Protein 3JRV (pdb70)

Structure (mmCIF, N/CA/C/O backbone):
data_3JRV
#
_entry.id   3JRV
#
_cell.length_a   90.889
_cell.length_b   69.529
_cell.length_c   65.626
_cell.angle_alpha   90.000
_cell.angle_beta   122.170
_cell.angle_gamma   90.000
#
_symmetry.space_group_name_H-M   'C 1 2 1'
#
loop_
_entity.id
_entity.type
_entity.pdbx_description
1 polymer 'Protein K7'
2 polymer 'ATP-dependent RNA helicase DDX3X'
3 water water
#
loop_
_atom_site.group_PDB
_atom_site.id
_atom_site.type_symbol
_atom_site.label_atom_id
_atom_site.label_alt_id
_atom_site.label_comp_id
_atom_site.label_asym_id
_atom_site.label_entity_id
_atom_site.label_seq_id
_atom_site.pdbx_PDB_ins_code
_atom_site.Cartn_x
_atom_site.Cartn_y
_atom_site.Cartn_z
_atom_site.occupancy
_atom_site.B_iso_or_equiv
_atom_site.auth_seq_id
_atom_site.auth_comp_id
_atom_site.auth_asym_id
_atom_site.auth_atom_id
_atom_site.pdbx_PDB_model_num
ATOM 1 N N . ASP A 1 6 ? -6.970 4.581 25.422 1.00 25.60 6 ASP A N 1
ATOM 2 C CA . ASP A 1 6 ? -5.911 3.992 24.563 1.00 22.78 6 ASP A CA 1
ATOM 3 C C . ASP A 1 6 ? -5.210 5.077 23.762 1.00 21.48 6 ASP A C 1
ATOM 4 O O . ASP A 1 6 ? -5.803 5.715 22.892 1.00 21.35 6 ASP A O 1
ATOM 9 N N . TYR A 1 7 ? -3.915 5.216 23.982 1.00 16.47 7 TYR A N 1
ATOM 10 C CA . TYR A 1 7 ? -3.191 6.320 23.348 1.00 14.24 7 TYR A CA 1
ATOM 11 C C . TYR A 1 7 ? -3.183 6.158 21.834 1.00 14.34 7 TYR A C 1
ATOM 12 O O . TYR A 1 7 ? -3.205 7.157 21.084 1.00 14.56 7 TYR A O 1
ATOM 21 N N . GLU A 1 8 ? -3.141 4.902 21.361 1.00 15.91 8 GLU A N 1
ATOM 22 C CA . GLU A 1 8 ? -3.114 4.678 19.912 1.00 17.75 8 GLU A CA 1
ATOM 23 C C . GLU A 1 8 ? -4.330 5.335 19.247 1.00 17.96 8 GLU A C 1
ATOM 24 O O . GLU A 1 8 ? -4.240 5.837 18.103 1.00 18.97 8 GLU A O 1
ATOM 30 N N . ASP A 1 9 ? -5.423 5.438 19.998 1.00 17.98 9 ASP A N 1
ATOM 31 C CA . ASP A 1 9 ? -6.685 5.898 19.400 1.00 20.09 9 ASP A CA 1
ATOM 32 C C . ASP A 1 9 ? -7.005 7.365 19.749 1.00 19.97 9 ASP A C 1
ATOM 33 O O . ASP A 1 9 ? -8.147 7.835 19.558 1.00 21.45 9 ASP A O 1
ATOM 38 N N . ALA A 1 10 ? -6.000 8.095 20.223 1.00 17.61 10 ALA A N 1
ATOM 39 C CA . ALA A 1 10 ? -6.147 9.506 20.566 1.00 17.50 10 ALA A CA 1
ATOM 40 C C . ALA A 1 10 ? -6.705 10.260 19.350 1.00 17.66 10 ALA A C 1
ATOM 41 O O . ALA A 1 10 ? -6.361 9.964 18.216 1.00 16.35 10 ALA A O 1
ATOM 43 N N . VAL A 1 11 ? -7.594 11.212 19.599 1.00 18.15 11 VAL A N 1
ATOM 44 C CA . VAL A 1 11 ? -8.217 11.969 18.517 1.00 19.29 11 VAL A CA 1
ATOM 45 C C . VAL A 1 11 ? -7.569 13.353 18.428 1.00 17.20 11 VAL A C 1
ATOM 46 O O . VAL A 1 11 ? -7.350 14.027 19.456 1.00 19.16 11 VAL A O 1
ATOM 50 N N . PHE A 1 12 ? -7.232 13.775 17.210 1.00 16.45 12 PHE A N 1
ATOM 51 C CA . PHE A 1 12 ? -6.615 15.073 17.010 1.00 14.25 12 PHE A CA 1
ATOM 52 C C . PHE A 1 12 ? -7.550 15.934 16.184 1.00 14.90 12 PHE A C 1
ATOM 53 O O . PHE A 1 12 ? -7.680 15.724 14.979 1.00 19.13 12 PHE A O 1
ATOM 61 N N . TYR A 1 13 ? -8.271 16.815 16.863 1.00 12.81 13 TYR A N 1
ATOM 62 C CA . TYR A 1 13 ? -9.347 17.572 16.243 1.00 12.68 13 TYR A CA 1
ATOM 63 C C . TYR A 1 13 ? -8.860 18.644 15.285 1.00 11.13 13 TYR A C 1
ATOM 64 O O . TYR A 1 13 ? -9.630 19.059 14.394 1.00 13.95 13 TYR A O 1
ATOM 73 N N . PHE A 1 14 ? -7.607 19.098 15.443 1.00 9.40 14 PHE A N 1
ATOM 74 C CA . PHE A 1 14 ? -7.131 20.187 14.595 1.00 9.90 14 PHE A CA 1
ATOM 75 C C . PHE A 1 14 ? -6.176 19.761 13.490 1.00 7.35 14 PHE A C 1
ATOM 76 O O . PHE A 1 14 ? -5.697 20.612 12.703 1.00 9.23 14 PHE A O 1
ATOM 84 N N . VAL A 1 15 ? -5.863 18.462 13.434 1.00 9.26 15 VAL A N 1
ATOM 85 C CA . VAL A 1 15 ? -4.784 17.957 12.578 1.00 8.58 15 VAL A CA 1
ATOM 86 C C . VAL A 1 15 ? -4.903 18.312 11.101 1.00 7.25 15 VAL A C 1
ATOM 87 O O . VAL A 1 15 ? -3.864 18.537 10.467 1.00 7.94 15 VAL A O 1
ATOM 91 N N . ASP A 1 16 ? -6.137 18.402 10.566 1.00 9.18 16 ASP A N 1
ATOM 92 C CA . ASP A 1 16 ? -6.339 18.737 9.176 1.00 8.15 16 ASP A CA 1
ATOM 93 C C . ASP A 1 16 ? -6.809 20.182 8.914 1.00 8.17 16 ASP A C 1
ATOM 94 O O . ASP A 1 16 ? -7.082 20.555 7.756 1.00 10.46 16 ASP A O 1
ATOM 99 N N . ASP A 1 17 ? -6.828 20.998 9.970 1.00 7.88 17 ASP A N 1
ATOM 100 C CA . ASP A 1 17 ? -7.372 22.374 9.835 1.00 7.96 17 ASP A CA 1
ATOM 101 C C . ASP A 1 17 ? -6.336 23.281 9.142 1.00 8.09 17 ASP A C 1
ATOM 102 O O . ASP A 1 17 ? -5.114 23.132 9.332 1.00 9.75 17 ASP A O 1
ATOM 107 N N . ASP A 1 18 ? -6.824 24.208 8.327 1.00 8.46 18 ASP A N 1
ATOM 108 C CA . ASP A 1 18 ? -6.003 25.205 7.666 1.00 9.54 18 ASP A CA 1
ATOM 109 C C . ASP A 1 18 ? -6.172 26.563 8.313 1.00 11.43 18 ASP A C 1
ATOM 110 O O . ASP A 1 18 ? -5.494 27.488 7.906 1.00 12.25 18 ASP A O 1
ATOM 115 N N . LYS A 1 19 ? -7.045 26.664 9.306 1.00 11.16 19 LYS A N 1
ATOM 116 C CA . LYS A 1 19 ? -7.416 27.968 9.913 1.00 15.28 19 LYS A CA 1
ATOM 117 C C . LYS A 1 19 ? -7.602 27.774 11.404 1.00 12.91 19 LYS A C 1
ATOM 118 O O . LYS A 1 19 ? -8.000 26.687 11.841 1.00 14.02 19 LYS A O 1
ATOM 124 N N . ILE A 1 20 ? -7.450 28.841 12.197 1.00 12.67 20 ILE A N 1
ATOM 125 C CA . ILE A 1 20 ? -8.055 28.898 13.533 1.00 12.23 20 ILE A CA 1
ATOM 126 C C . ILE A 1 20 ? -8.505 30.326 13.785 1.00 14.98 20 ILE A C 1
ATOM 127 O O . ILE A 1 20 ? -7.726 31.276 13.633 1.00 16.65 20 ILE A O 1
ATOM 132 N N . CYS A 1 21 ? -9.736 30.462 14.232 1.00 17.17 21 CYS A N 1
ATOM 133 C CA . CYS A 1 21 ? -10.239 31.816 14.470 1.00 21.70 21 CYS A CA 1
ATOM 134 C C . CYS A 1 21 ? -11.103 31.924 15.708 1.00 19.19 21 CYS A C 1
ATOM 135 O O . CYS A 1 21 ? -12.001 32.788 15.778 1.00 19.59 21 CYS A O 1
ATOM 138 N N . SER A 1 22 ? -10.733 31.158 16.731 1.00 17.51 22 SER A N 1
ATOM 139 C CA . SER A 1 22 ? -11.379 31.232 18.053 1.00 18.01 22 SER A CA 1
ATOM 140 C C . SER A 1 22 ? -10.295 31.212 19.083 1.00 15.45 22 SER A C 1
ATOM 141 O O . SER A 1 22 ? -9.535 30.237 19.163 1.00 15.93 22 SER A O 1
ATOM 144 N N . ARG A 1 23 ? -10.193 32.276 19.875 1.00 13.56 23 ARG A N 1
ATOM 145 C CA . ARG A 1 23 ? -9.149 32.272 20.896 1.00 13.99 23 ARG A CA 1
ATOM 146 C C . ARG A 1 23 ? -9.406 31.221 21.967 1.00 14.66 23 ARG A C 1
ATOM 147 O O . ARG A 1 23 ? -8.448 30.725 22.585 1.00 16.29 23 ARG A O 1
ATOM 155 N N . ASP A 1 24 ? -10.663 30.799 22.129 1.00 15.13 24 ASP A N 1
ATOM 156 C CA . ASP A 1 24 ? -10.981 29.832 23.166 1.00 17.13 24 ASP A CA 1
ATOM 157 C C . ASP A 1 24 ? -10.553 28.418 22.767 1.00 16.68 24 ASP A C 1
ATOM 158 O O . ASP A 1 24 ? -10.707 27.485 23.558 1.00 20.42 24 ASP A O 1
ATOM 163 N N . SER A 1 25 ? -10.021 28.268 21.557 1.00 14.62 25 SER A N 1
ATOM 164 C CA . SER A 1 25 ? -9.511 26.973 21.092 1.00 12.74 25 SER A CA 1
ATOM 165 C C . SER A 1 25 ? -7.992 26.872 21.144 1.00 10.94 25 SER A C 1
ATOM 166 O O . SER A 1 25 ? -7.439 25.825 20.862 1.00 11.63 25 SER A O 1
ATOM 169 N N . ILE A 1 26 ? -7.327 27.968 21.500 1.00 10.58 26 ILE A N 1
ATOM 170 C CA . ILE A 1 26 ? -5.883 28.036 21.378 1.00 9.13 26 ILE A CA 1
ATOM 171 C C . ILE A 1 26 ? -5.172 27.074 22.336 1.00 8.83 26 ILE A C 1
ATOM 172 O O . ILE A 1 26 ? -4.242 26.370 21.916 1.00 9.25 26 ILE A O 1
ATOM 177 N N . ILE A 1 27 ? -5.606 27.035 23.588 1.00 9.01 27 ILE A N 1
ATOM 178 C CA . ILE A 1 27 ? -4.992 26.094 24.556 1.00 9.04 27 ILE A CA 1
ATOM 179 C C . ILE A 1 27 ? -5.186 24.645 24.101 1.00 9.41 27 ILE A C 1
ATOM 180 O O . ILE A 1 27 ? -4.242 23.832 24.151 1.00 10.27 27 ILE A O 1
ATOM 185 N N . ASP A 1 28 ? -6.403 24.320 23.671 1.00 9.96 28 ASP A N 1
ATOM 186 C CA . ASP A 1 28 ? -6.669 22.953 23.203 1.00 9.29 28 ASP A CA 1
ATOM 187 C C . ASP A 1 28 ? -5.766 22.619 22.024 1.00 8.60 28 ASP A C 1
ATOM 188 O O . ASP A 1 28 ? -5.249 21.483 21.921 1.00 9.08 28 ASP A O 1
ATOM 193 N N . LEU A 1 29 ? -5.590 23.572 21.106 1.00 8.76 29 LEU A N 1
ATOM 194 C CA . LEU A 1 29 ? -4.783 23.336 19.922 1.00 7.68 29 LEU A CA 1
ATOM 195 C C . LEU A 1 29 ? -3.317 23.052 20.338 1.00 6.40 29 LEU A C 1
ATOM 196 O O . LEU A 1 29 ? -2.672 22.124 19.843 1.00 7.99 29 LEU A O 1
ATOM 201 N N . ILE A 1 30 ? -2.741 23.871 21.211 1.00 6.94 30 ILE A N 1
ATOM 202 C CA . ILE A 1 30 ? -1.327 23.663 21.526 1.00 8.60 30 ILE A CA 1
ATOM 203 C C . ILE A 1 30 ? -1.163 22.359 22.305 1.00 8.76 30 ILE A C 1
ATOM 204 O O . ILE A 1 30 ? -0.219 21.600 22.031 1.00 8.74 30 ILE A O 1
ATOM 209 N N . ASP A 1 31 ? -2.087 22.061 23.219 1.00 7.86 31 ASP A N 1
ATOM 210 C CA . ASP A 1 31 ? -2.016 20.810 23.980 1.00 9.51 31 ASP A CA 1
ATOM 211 C C . ASP A 1 31 ? -2.025 19.638 22.988 1.00 9.82 31 ASP A C 1
ATOM 212 O O . ASP A 1 31 ? -1.170 18.744 23.048 1.00 9.15 31 ASP A O 1
ATOM 217 N N . GLU A 1 32 ? -3.001 19.629 22.074 1.00 8.25 32 GLU A N 1
ATOM 218 C CA . GLU A 1 32 ? -3.112 18.510 21.129 1.00 8.10 32 GLU A CA 1
ATOM 219 C C . GLU A 1 32 ? -1.869 18.386 20.251 1.00 6.25 32 GLU A C 1
ATOM 220 O O . GLU A 1 32 ? -1.433 17.269 19.928 1.00 8.91 32 GLU A O 1
ATOM 226 N N . TYR A 1 33 ? -1.411 19.520 19.711 1.00 6.80 33 TYR A N 1
ATOM 227 C CA . TYR A 1 33 ? -0.309 19.553 18.781 1.00 6.75 33 TYR A CA 1
ATOM 228 C C . TYR A 1 33 ? 0.948 18.971 19.481 1.00 7.81 33 TYR A C 1
ATOM 229 O O . TYR A 1 33 ? 1.716 18.199 18.851 1.00 6.52 33 TYR A O 1
ATOM 238 N N . ILE A 1 34 ? 1.217 19.388 20.725 1.00 7.12 34 ILE A N 1
ATOM 239 C CA . ILE A 1 34 ? 2.401 18.867 21.416 1.00 7.53 34 ILE A CA 1
ATOM 240 C C . ILE A 1 34 ? 2.273 17.340 21.601 1.00 9.22 34 ILE A C 1
ATOM 241 O O . ILE A 1 34 ? 3.254 16.578 21.400 1.00 9.65 34 ILE A O 1
ATOM 246 N N . THR A 1 35 ? 1.066 16.872 21.898 1.00 7.84 35 THR A N 1
ATOM 247 C CA . THR A 1 35 ? 0.864 15.404 21.930 1.00 7.93 35 THR A CA 1
ATOM 248 C C . THR A 1 35 ? 1.081 14.752 20.554 1.00 8.14 35 THR A C 1
ATOM 249 O O . THR A 1 35 ? 1.768 13.735 20.407 1.00 7.72 35 THR A O 1
ATOM 253 N N . TRP A 1 36 ? 0.569 15.383 19.504 1.00 7.24 36 TRP A N 1
ATOM 254 C CA . TRP A 1 36 ? 0.695 14.842 18.166 1.00 8.25 36 TRP A CA 1
ATOM 255 C C . TRP A 1 36 ? 2.177 14.654 17.761 1.00 8.46 36 TRP A C 1
ATOM 256 O O . TRP A 1 36 ? 2.513 13.677 17.090 1.00 8.04 36 TRP A O 1
ATOM 267 N N . ARG A 1 37 ? 3.068 15.589 18.121 1.00 7.61 37 ARG A N 1
ATOM 268 C CA . ARG A 1 37 ? 4.483 15.447 17.708 1.00 6.73 37 ARG A CA 1
ATOM 269 C C . ARG A 1 37 ? 5.107 14.179 18.345 1.00 7.30 37 ARG A C 1
ATOM 270 O O . ARG A 1 37 ? 6.083 13.665 17.822 1.00 9.28 37 ARG A O 1
ATOM 278 N N . ASN A 1 38 ? 4.569 13.717 19.471 1.00 7.30 38 ASN A N 1
ATOM 279 C CA . ASN A 1 38 ? 4.984 12.401 20.062 1.00 7.23 38 ASN A CA 1
ATOM 280 C C . ASN A 1 38 ? 4.270 11.249 19.355 1.00 9.00 38 ASN A C 1
ATOM 281 O O . ASN A 1 38 ? 4.891 10.272 18.903 1.00 9.79 38 ASN A O 1
ATOM 286 N N . HIS A 1 39 ? 2.952 11.368 19.290 1.00 7.74 39 HIS A N 1
ATOM 287 C CA . HIS A 1 39 ? 2.087 10.301 18.767 1.00 8.86 39 HIS A CA 1
ATOM 288 C C . HIS A 1 39 ? 2.433 9.899 17.346 1.00 9.76 39 HIS A C 1
ATOM 289 O O . HIS A 1 39 ? 2.402 8.705 17.006 1.00 10.27 39 HIS A O 1
ATOM 296 N N . VAL A 1 40 ? 2.741 10.882 16.493 1.00 10.37 40 VAL A N 1
ATOM 297 C CA . VAL A 1 40 ? 3.004 10.631 15.082 1.00 9.70 40 VAL A CA 1
ATOM 298 C C . VAL A 1 40 ? 4.260 9.773 14.929 1.00 10.20 40 VAL A C 1
ATOM 299 O O . VAL A 1 40 ? 4.335 8.963 14.009 1.00 12.32 40 VAL A O 1
ATOM 303 N N . ILE A 1 41 ? 5.196 9.886 15.887 1.00 10.46 41 ILE A N 1
ATOM 304 C CA . ILE A 1 41 ? 6.422 9.041 15.863 1.00 9.94 41 ILE A CA 1
ATOM 305 C C . ILE A 1 41 ? 6.134 7.660 16.502 1.00 11.43 41 ILE A C 1
ATOM 306 O O . ILE A 1 41 ? 6.455 6.604 15.907 1.00 13.08 41 ILE A O 1
ATOM 311 N N . VAL A 1 42 ? 5.498 7.658 17.673 1.00 11.04 42 VAL A N 1
ATOM 312 C CA . VAL A 1 42 ? 5.175 6.427 18.443 1.00 10.37 42 VAL A CA 1
ATOM 313 C C . VAL A 1 42 ? 4.377 5.417 17.597 1.00 11.02 42 VAL A C 1
ATOM 314 O O . VAL A 1 42 ? 4.651 4.188 17.638 1.00 13.33 42 VAL A O 1
ATOM 318 N N . PHE A 1 43 ? 3.416 5.923 16.818 1.00 10.67 43 PHE A N 1
ATOM 319 C CA . PHE A 1 43 ? 2.562 5.052 15.997 1.00 11.93 43 PHE A CA 1
ATOM 320 C C . PHE A 1 43 ? 2.855 5.093 14.481 1.00 13.03 43 PHE A C 1
ATOM 321 O O . PHE A 1 43 ? 2.114 4.522 13.644 1.00 13.75 43 PHE A O 1
ATOM 329 N N . ASN A 1 44 ? 3.995 5.690 14.123 1.00 12.39 44 ASN A N 1
ATOM 330 C CA . ASN A 1 44 ? 4.369 5.864 12.723 1.00 12.29 44 ASN A CA 1
ATOM 331 C C . ASN A 1 44 ? 3.201 6.316 11.861 1.00 12.68 44 ASN A C 1
ATOM 332 O O . ASN A 1 44 ? 2.847 5.689 10.864 1.00 14.05 44 ASN A O 1
ATOM 337 N N . LYS A 1 45 ? 2.621 7.450 12.244 1.00 12.98 45 LYS A N 1
ATOM 338 C CA . LYS A 1 45 ? 1.596 8.058 11.432 1.00 12.63 45 LYS A CA 1
ATOM 339 C C . LYS A 1 45 ? 2.336 9.005 10.485 1.00 13.58 45 LYS A C 1
ATOM 340 O O . LYS A 1 45 ? 3.545 9.268 10.654 1.00 14.68 45 LYS A O 1
ATOM 346 N N . ASP A 1 46 ? 1.695 9.414 9.406 1.00 12.96 46 ASP A N 1
ATOM 347 C CA . ASP A 1 46 ? 2.393 10.200 8.392 1.00 13.42 46 ASP A CA 1
ATOM 348 C C . ASP A 1 46 ? 2.471 11.653 8.894 1.00 13.86 46 ASP A C 1
ATOM 349 O O . ASP A 1 46 ? 1.440 12.348 9.023 1.00 13.79 46 ASP A O 1
ATOM 354 N N . ILE A 1 47 ? 3.688 12.132 9.109 1.00 12.06 47 ILE A N 1
ATOM 355 C CA . ILE A 1 47 ? 3.900 13.490 9.632 1.00 12.77 47 ILE A CA 1
ATOM 356 C C . ILE A 1 47 ? 3.494 14.563 8.604 1.00 12.58 47 ILE A C 1
ATOM 357 O O . ILE A 1 47 ? 3.352 15.748 8.950 1.00 14.47 47 ILE A O 1
ATOM 362 N N . THR A 1 48 ? 3.352 14.164 7.345 1.00 9.72 48 THR A N 1
ATOM 363 C CA . THR A 1 48 ? 2.934 15.106 6.294 1.00 13.31 48 THR A CA 1
ATOM 364 C C . THR A 1 48 ? 1.410 15.230 6.172 1.00 12.59 48 THR A C 1
ATOM 365 O O . THR A 1 48 ? 0.903 16.113 5.489 1.00 14.73 48 THR A O 1
ATOM 369 N N A SER A 1 49 ? 0.669 14.356 6.838 0.80 11.93 49 SER A N 1
ATOM 370 N N B SER A 1 49 ? 0.704 14.292 6.797 0.20 12.42 49 SER A N 1
ATOM 371 C CA A SER A 1 49 ? -0.782 14.336 6.695 0.80 11.91 49 SER A CA 1
ATOM 372 C CA B SER A 1 49 ? -0.751 14.291 6.809 0.20 11.89 49 SER A CA 1
ATOM 373 C C A SER A 1 49 ? -1.382 15.253 7.754 0.80 11.56 49 SER A C 1
ATOM 374 C C B SER A 1 49 ? -1.238 15.266 7.862 0.20 11.59 49 SER A C 1
ATOM 375 O O A SER A 1 49 ? -1.950 14.808 8.778 0.80 11.81 49 SER A O 1
ATOM 376 O O B SER A 1 49 ? -1.637 14.862 8.961 0.20 11.76 49 SER A O 1
ATOM 381 N N . CYS A 1 50 ? -1.180 16.553 7.538 1.00 11.69 50 CYS A N 1
ATOM 382 C CA . CYS A 1 50 ? -1.707 17.552 8.452 1.00 10.01 50 CYS A CA 1
ATOM 383 C C . CYS A 1 50 ? -1.933 18.835 7.664 1.00 9.17 50 CYS A C 1
ATOM 384 O O . CYS A 1 50 ? -1.492 18.963 6.512 1.00 10.69 50 CYS A O 1
ATOM 387 N N . GLY A 1 51 ? -2.695 19.748 8.261 1.00 8.33 51 GLY A N 1
ATOM 388 C CA . GLY A 1 51 ? -3.074 20.937 7.514 1.00 9.47 51 GLY A CA 1
ATOM 389 C C . GLY A 1 51 ? -2.126 22.110 7.728 1.00 9.08 51 GLY A C 1
ATOM 390 O O . GLY A 1 51 ? -1.090 21.985 8.408 1.00 8.97 51 GLY A O 1
ATOM 391 N N . ARG A 1 52 ? -2.512 23.263 7.183 1.00 8.38 52 ARG A N 1
ATOM 392 C CA . ARG A 1 52 ? -1.669 24.465 7.258 1.00 9.23 52 ARG A CA 1
ATOM 393 C C . ARG A 1 52 ? -1.469 24.948 8.685 1.00 8.94 52 ARG A C 1
ATOM 394 O O . ARG A 1 52 ? -0.448 25.567 8.967 1.00 9.03 52 ARG A O 1
ATOM 402 N N . LEU A 1 53 ? -2.449 24.720 9.575 1.00 7.62 53 LEU A N 1
ATOM 403 C CA . LEU A 1 53 ? -2.344 25.176 10.963 1.00 7.80 53 LEU A CA 1
ATOM 404 C C . LEU A 1 53 ? -1.205 24.439 11.691 1.00 6.11 53 LEU A C 1
ATOM 405 O O . LEU A 1 53 ? -0.291 25.057 12.259 1.00 6.61 53 LEU A O 1
ATOM 410 N N . TYR A 1 54 ? -1.244 23.112 11.656 1.00 6.39 54 TYR A N 1
ATOM 411 C CA . TYR A 1 54 ? -0.126 22.318 12.216 1.00 7.17 54 TYR A CA 1
ATOM 412 C C . TYR A 1 54 ? 1.192 22.657 11.550 1.00 7.55 54 TYR A C 1
ATOM 413 O O . TYR A 1 54 ? 2.204 22.773 12.237 1.00 7.79 54 TYR A O 1
ATOM 422 N N A LYS A 1 55 ? 1.213 22.816 10.231 0.80 8.22 55 LYS A N 1
ATOM 423 N N B LYS A 1 55 ? 1.176 22.898 10.243 0.20 7.74 55 LYS A N 1
ATOM 424 C CA A LYS A 1 55 ? 2.474 23.181 9.530 0.80 9.10 55 LYS A CA 1
ATOM 425 C CA B LYS A 1 55 ? 2.407 23.200 9.502 0.20 7.91 55 LYS A CA 1
ATOM 426 C C A LYS A 1 55 ? 3.012 24.509 10.086 0.80 8.31 55 LYS A C 1
ATOM 427 C C B LYS A 1 55 ? 2.967 24.598 9.812 0.20 7.96 55 LYS A C 1
ATOM 428 O O A LYS A 1 55 ? 4.221 24.651 10.274 0.80 7.44 55 LYS A O 1
ATOM 429 O O B LYS A 1 55 ? 4.152 24.857 9.591 0.20 7.26 55 LYS A O 1
ATOM 440 N N . GLU A 1 56 ? 2.124 25.488 10.343 1.00 7.39 56 GLU A N 1
ATOM 441 C CA . GLU A 1 56 ? 2.598 26.744 10.928 1.00 8.68 56 GLU A CA 1
ATOM 442 C C . GLU A 1 56 ? 3.221 26.528 12.296 1.00 8.18 56 GLU A C 1
ATOM 443 O O . GLU A 1 56 ? 4.277 27.113 12.599 1.00 9.65 56 GLU A O 1
ATOM 449 N N . LEU A 1 57 ? 2.583 25.699 13.131 1.00 7.39 57 LEU A N 1
ATOM 450 C CA . LEU A 1 57 ? 3.144 25.394 14.465 1.00 7.17 57 LEU A CA 1
ATOM 451 C C . LEU A 1 57 ? 4.484 24.688 14.319 1.00 8.73 57 LEU A C 1
ATOM 452 O O . LEU A 1 57 ? 5.403 24.960 15.126 1.00 8.39 57 LEU A O 1
ATOM 465 N N . LYS A 1 59 ? 6.762 25.164 12.194 1.00 8.30 59 LYS A N 1
ATOM 466 C CA . LYS A 1 59 ? 7.815 26.172 11.965 1.00 9.71 59 LYS A CA 1
ATOM 467 C C . LYS A 1 59 ? 8.424 26.747 13.253 1.00 8.55 59 LYS A C 1
ATOM 468 O O . LYS A 1 59 ? 9.527 27.320 13.215 1.00 11.22 59 LYS A O 1
ATOM 474 N N . PHE A 1 60 ? 7.750 26.561 14.374 1.00 8.95 60 PHE A N 1
ATOM 475 C CA . PHE A 1 60 ? 8.283 27.053 15.661 1.00 8.04 60 PHE A CA 1
ATOM 476 C C . PHE A 1 60 ? 9.498 26.194 16.077 1.00 7.46 60 PHE A C 1
ATOM 477 O O . PHE A 1 60 ? 10.282 26.631 16.925 1.00 9.12 60 PHE A O 1
ATOM 485 N N . ASP A 1 61 ? 9.690 25.038 15.443 1.00 9.94 61 ASP A N 1
ATOM 486 C CA . ASP A 1 61 ? 10.944 24.291 15.653 1.00 8.76 61 ASP A CA 1
ATOM 487 C C . ASP A 1 61 ? 12.150 25.201 15.294 1.00 10.91 61 ASP A C 1
ATOM 488 O O . ASP A 1 61 ? 13.147 25.228 16.035 1.00 11.28 61 ASP A O 1
ATOM 493 N N . ASP A 1 62 ? 12.077 25.863 14.136 1.00 12.11 62 ASP A N 1
ATOM 494 C CA . ASP A 1 62 ? 13.122 26.776 13.657 1.00 12.54 62 ASP A CA 1
ATOM 495 C C . ASP A 1 62 ? 13.246 27.966 14.582 1.00 12.33 62 ASP A C 1
ATOM 496 O O . ASP A 1 62 ? 14.353 28.469 14.768 1.00 14.15 62 ASP A O 1
ATOM 501 N N . VAL A 1 63 ? 12.121 28.449 15.116 1.00 10.87 63 VAL A N 1
ATOM 502 C CA . VAL A 1 63 ? 12.193 29.592 16.034 1.00 10.24 63 VAL A CA 1
ATOM 503 C C . VAL A 1 63 ? 12.966 29.206 17.278 1.00 11.14 63 VAL A C 1
ATOM 504 O O . VAL A 1 63 ? 13.801 29.972 17.766 1.00 13.18 63 VAL A O 1
ATOM 508 N N . ALA A 1 64 ? 12.729 27.990 17.772 1.00 10.90 64 ALA A N 1
ATOM 509 C CA . ALA A 1 64 ? 13.454 27.512 18.954 1.00 11.17 64 ALA A CA 1
ATOM 510 C C . ALA A 1 64 ? 14.939 27.394 18.660 1.00 12.21 64 ALA A C 1
ATOM 511 O O . ALA A 1 64 ? 15.781 27.801 19.483 1.00 13.54 64 ALA A O 1
ATOM 513 N N . ILE A 1 65 ? 15.273 26.869 17.481 1.00 11.34 65 ILE A N 1
ATOM 514 C CA . ILE A 1 65 ? 16.688 26.790 17.088 1.00 14.78 65 ILE A CA 1
ATOM 515 C C . ILE A 1 65 ? 17.355 28.165 16.983 1.00 15.16 65 ILE A C 1
ATOM 516 O O . ILE A 1 65 ? 18.477 28.384 17.506 1.00 18.08 65 ILE A O 1
ATOM 521 N N . ARG A 1 66 ? 16.675 29.110 16.336 1.00 15.53 66 ARG A N 1
ATOM 522 C CA . ARG A 1 66 ? 17.192 30.487 16.283 1.00 17.59 66 ARG A CA 1
ATOM 523 C C . ARG A 1 66 ? 17.417 31.048 17.680 1.00 18.11 66 ARG A C 1
ATOM 524 O O . ARG A 1 66 ? 18.408 31.769 17.900 1.00 20.83 66 ARG A O 1
ATOM 532 N N . TYR A 1 67 ? 16.496 30.762 18.608 1.00 17.18 67 TYR A N 1
ATOM 533 C CA . TYR A 1 67 ? 16.418 31.445 19.921 1.00 17.17 67 TYR A CA 1
ATOM 534 C C . TYR A 1 67 ? 17.487 30.876 20.855 1.00 18.31 67 TYR A C 1
ATOM 535 O O . TYR A 1 67 ? 18.191 31.638 21.541 1.00 21.05 67 TYR A O 1
ATOM 544 N N . TYR A 1 68 ? 17.618 29.543 20.856 1.00 18.49 68 TYR A N 1
ATOM 545 C CA . TYR A 1 68 ? 18.437 28.802 21.833 1.00 19.70 68 TYR A CA 1
ATOM 546 C C . TYR A 1 68 ? 19.760 28.310 21.245 1.00 18.00 68 TYR A C 1
ATOM 547 O O . TYR A 1 68 ? 20.759 28.207 21.982 1.00 18.92 68 TYR A O 1
ATOM 556 N N . GLY A 1 69 ? 19.755 27.994 19.944 1.00 18.27 69 GLY A N 1
ATOM 557 C CA . GLY A 1 69 ? 20.843 27.236 19.291 1.00 17.34 69 GLY A CA 1
ATOM 558 C C . GLY A 1 69 ? 20.738 25.745 19.555 1.00 16.75 69 GLY A C 1
ATOM 559 O O . GLY A 1 69 ? 20.098 25.335 20.529 1.00 17.87 69 GLY A O 1
ATOM 560 N N . ILE A 1 70 ? 21.301 24.920 18.665 1.00 17.78 70 ILE A N 1
ATOM 561 C CA . ILE A 1 70 ? 20.978 23.493 18.693 1.00 18.48 70 ILE A CA 1
ATOM 562 C C . ILE A 1 70 ? 21.629 22.801 19.891 1.00 19.58 70 ILE A C 1
ATOM 563 O O . ILE A 1 70 ? 21.018 21.915 20.478 1.00 20.03 70 ILE A O 1
ATOM 568 N N . ASP A 1 71 ? 22.792 23.282 20.326 1.00 20.54 71 ASP A N 1
ATOM 569 C CA . ASP A 1 71 ? 23.405 22.706 21.518 1.00 21.64 71 ASP A CA 1
ATOM 570 C C . ASP A 1 71 ? 22.563 22.900 22.782 1.00 22.41 71 ASP A C 1
ATOM 571 O O . ASP A 1 71 ? 22.417 21.964 23.579 1.00 23.44 71 ASP A O 1
ATOM 576 N N . LYS A 1 72 ? 22.010 24.108 22.967 1.00 20.52 72 LYS A N 1
ATOM 577 C CA . LYS A 1 72 ? 21.207 24.400 24.141 1.00 21.77 72 LYS A CA 1
ATOM 578 C C . LYS A 1 72 ? 19.901 23.621 24.030 1.00 21.61 72 LYS A C 1
ATOM 579 O O . LYS A 1 72 ? 19.364 23.111 25.027 1.00 20.86 72 LYS A O 1
ATOM 585 N N . ILE A 1 73 ? 19.359 23.540 22.812 1.00 20.39 73 ILE A N 1
ATOM 586 C CA . ILE A 1 73 ? 18.189 22.683 22.635 1.00 20.94 73 ILE A CA 1
ATOM 587 C C . ILE A 1 73 ? 18.427 21.261 23.114 1.00 22.03 73 ILE A C 1
ATOM 588 O O . ILE A 1 73 ? 17.621 20.712 23.860 1.00 23.06 73 ILE A O 1
ATOM 593 N N . ASN A 1 74 ? 19.519 20.655 22.638 1.00 21.77 74 ASN A N 1
ATOM 594 C CA . ASN A 1 74 ? 19.867 19.285 23.003 1.00 24.08 74 ASN A CA 1
ATOM 595 C C . ASN A 1 74 ? 20.042 19.190 24.514 1.00 25.09 74 ASN A C 1
ATOM 596 O O . ASN A 1 74 ? 19.495 18.283 25.150 1.00 27.29 74 ASN A O 1
ATOM 601 N N . GLU A 1 75 ? 20.660 20.216 25.101 1.00 26.00 75 GLU A N 1
ATOM 602 C CA . GLU A 1 75 ? 20.807 20.314 26.562 1.00 27.64 75 GLU A CA 1
ATOM 603 C C . GLU A 1 75 ? 19.455 20.354 27.279 1.00 27.54 75 GLU A C 1
ATOM 604 O O . GLU A 1 75 ? 19.226 19.590 28.215 1.00 30.06 75 GLU A O 1
ATOM 610 N N . ILE A 1 76 ? 18.567 21.254 26.853 1.00 24.92 76 ILE A N 1
ATOM 611 C CA . ILE A 1 76 ? 17.242 21.394 27.479 1.00 26.17 76 ILE A CA 1
ATOM 612 C C . ILE A 1 76 ? 16.455 20.073 27.398 1.00 27.59 76 ILE A C 1
ATOM 613 O O . ILE A 1 76 ? 15.775 19.675 28.354 1.00 27.33 76 ILE A O 1
ATOM 618 N N . VAL A 1 77 ? 16.556 19.390 26.259 1.00 29.14 77 VAL A N 1
ATOM 619 C CA . VAL A 1 77 ? 15.813 18.144 26.059 1.00 29.24 77 VAL A CA 1
ATOM 620 C C . VAL A 1 77 ? 16.317 17.035 26.983 1.00 32.31 77 VAL A C 1
ATOM 621 O O . VAL A 1 77 ? 15.527 16.330 27.616 1.00 31.62 77 VAL A O 1
ATOM 625 N N . GLU A 1 78 ? 17.640 16.916 27.073 1.00 32.70 78 GLU A N 1
ATOM 626 C CA . GLU A 1 78 ? 18.276 16.062 28.066 1.00 35.45 78 GLU A CA 1
ATOM 627 C C . GLU A 1 78 ? 17.790 16.377 29.485 1.00 36.33 78 GLU A C 1
ATOM 628 O O . GLU A 1 78 ? 17.463 15.463 30.238 1.00 37.26 78 GLU A O 1
ATOM 630 N N . ALA A 1 79 ? 17.697 17.658 29.844 1.00 36.40 79 ALA A N 1
ATOM 631 C CA . ALA A 1 79 ? 17.304 18.046 31.204 1.00 37.64 79 ALA A CA 1
ATOM 632 C C . ALA A 1 79 ? 15.856 17.683 31.533 1.00 39.06 79 ALA A C 1
ATOM 633 O O . ALA A 1 79 ? 15.533 17.226 32.640 1.00 39.28 79 ALA A O 1
ATOM 643 N N . SER A 1 81 ? 14.218 15.349 30.218 1.00 43.89 81 SER A N 1
ATOM 644 C CA . SER A 1 81 ? 13.994 13.930 29.925 1.00 45.07 81 SER A CA 1
ATOM 645 C C . SER A 1 81 ? 14.836 13.022 30.832 1.00 46.72 81 SER A C 1
ATOM 646 O O . SER A 1 81 ? 14.455 12.711 31.970 1.00 47.43 81 SER A O 1
ATOM 648 N N . ASP A 1 84 ? 14.311 18.300 35.394 1.00 45.51 84 ASP A N 1
ATOM 649 C CA . ASP A 1 84 ? 14.588 19.726 35.488 1.00 45.22 84 ASP A CA 1
ATOM 650 C C . ASP A 1 84 ? 13.778 20.472 34.431 1.00 45.03 84 ASP A C 1
ATOM 651 O O . ASP A 1 84 ? 13.848 20.138 33.249 1.00 45.99 84 ASP A O 1
ATOM 652 N N . HIS A 1 85 ? 12.986 21.455 34.859 1.00 44.43 85 HIS A N 1
ATOM 653 C CA . HIS A 1 85 ? 12.278 22.340 33.932 1.00 42.96 85 HIS A CA 1
ATOM 654 C C . HIS A 1 85 ? 13.140 23.564 33.623 1.00 41.80 85 HIS A C 1
ATOM 655 O O . HIS A 1 85 ? 13.051 24.594 34.319 1.00 41.67 85 HIS A O 1
ATOM 662 N N . TYR A 1 86 ? 14.006 23.423 32.619 1.00 39.10 86 TYR A N 1
ATOM 663 C CA . TYR A 1 86 ? 14.884 24.506 32.158 1.00 36.84 86 TYR A CA 1
ATOM 664 C C . TYR A 1 86 ? 14.094 25.803 31.928 1.00 34.60 86 TYR A C 1
ATOM 665 O O . TYR A 1 86 ? 14.533 26.892 32.328 1.00 34.62 86 TYR A O 1
ATOM 666 N N . ILE A 1 87 ? 12.948 25.684 31.256 1.00 31.51 87 ILE A N 1
ATOM 667 C CA . ILE A 1 87 ? 12.098 26.838 30.948 1.00 29.20 87 ILE A CA 1
ATOM 668 C C . ILE A 1 87 ? 10.968 26.957 31.965 1.00 28.35 87 ILE A C 1
ATOM 669 O O . ILE A 1 87 ? 10.210 26.002 32.211 1.00 29.74 87 ILE A O 1
ATOM 671 N N . ASN A 1 88 ? 10.896 28.118 32.602 1.00 25.69 88 ASN A N 1
ATOM 672 C CA . ASN A 1 88 ? 9.836 28.384 33.555 1.00 23.00 88 ASN A CA 1
ATOM 673 C C . ASN A 1 88 ? 8.692 29.008 32.743 1.00 19.80 88 ASN A C 1
ATOM 674 O O . ASN A 1 88 ? 8.844 30.111 32.218 1.00 21.33 88 ASN A O 1
ATOM 679 N N . PHE A 1 89 ? 7.588 28.285 32.556 1.00 16.83 89 PHE A N 1
ATOM 680 C CA . PHE A 1 89 ? 6.533 28.834 31.709 1.00 15.71 89 PHE A CA 1
ATOM 681 C C . PHE A 1 89 ? 5.994 30.180 32.191 1.00 17.46 89 PHE A C 1
ATOM 682 O O . PHE A 1 89 ? 5.527 30.973 31.352 1.00 19.23 89 PHE A O 1
ATOM 690 N N . THR A 1 90 ? 6.122 30.469 33.491 1.00 19.08 90 THR A N 1
ATOM 691 C CA . THR A 1 90 ? 5.560 31.718 34.031 1.00 21.06 90 THR A CA 1
ATOM 692 C C . THR A 1 90 ? 6.413 32.926 33.670 1.00 20.70 90 THR A C 1
ATOM 693 O O . THR A 1 90 ? 5.988 34.054 33.902 1.00 25.08 90 THR A O 1
ATOM 697 N N . LYS A 1 91 ? 7.576 32.704 33.068 1.00 18.71 91 LYS A N 1
ATOM 698 C CA . LYS A 1 91 ? 8.481 33.799 32.711 1.00 19.87 91 LYS A CA 1
ATOM 699 C C . LYS A 1 91 ? 8.508 34.097 31.211 1.00 17.23 91 LYS A C 1
ATOM 700 O O . LYS A 1 91 ? 9.357 34.864 30.716 1.00 19.93 91 LYS A O 1
ATOM 706 N N . VAL A 1 92 ? 7.556 33.510 30.485 1.00 13.42 92 VAL A N 1
ATOM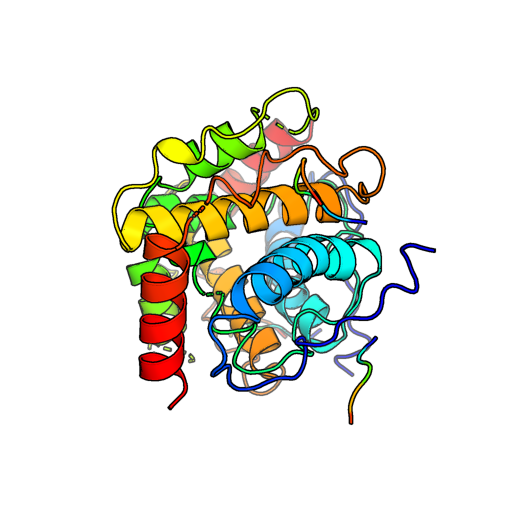 707 C CA . VAL A 1 92 ? 7.532 33.635 29.023 1.00 12.07 92 VAL A CA 1
ATOM 708 C C . VAL A 1 92 ? 6.508 34.702 28.644 1.00 14.24 92 VAL A C 1
ATOM 709 O O . VAL A 1 92 ? 5.297 34.526 28.834 1.00 15.94 92 VAL A O 1
ATOM 713 N N . HIS A 1 93 ? 7.016 35.838 28.177 1.00 14.35 93 HIS A N 1
ATOM 714 C CA . HIS A 1 93 ? 6.176 37.022 28.010 1.00 16.12 93 HIS A CA 1
ATOM 715 C C . HIS A 1 93 ? 6.356 37.805 26.713 1.00 13.70 93 HIS A C 1
ATOM 716 O O . HIS A 1 93 ? 6.031 38.999 26.664 1.00 13.61 93 HIS A O 1
ATOM 723 N N . ASP A 1 94 ? 6.884 37.185 25.663 1.00 12.99 94 ASP A N 1
ATOM 724 C CA . ASP A 1 94 ? 6.999 37.886 24.395 1.00 12.99 94 ASP A CA 1
ATOM 725 C C . ASP A 1 94 ? 6.880 36.875 23.269 1.00 12.40 94 ASP A C 1
ATOM 726 O O . ASP A 1 94 ? 7.014 35.644 23.510 1.00 12.85 94 ASP A O 1
ATOM 731 N N . GLN A 1 95 ? 6.615 37.367 22.064 1.00 11.71 95 GLN A N 1
ATOM 732 C CA . GLN A 1 95 ? 6.294 36.469 20.957 1.00 10.21 95 GLN A CA 1
ATOM 733 C C . GLN A 1 95 ? 7.437 35.471 20.679 1.00 10.67 95 GLN A C 1
ATOM 734 O O . GLN A 1 95 ? 7.194 34.278 20.478 1.00 9.47 95 GLN A O 1
ATOM 740 N N . GLU A 1 96 ? 8.673 35.945 20.591 1.00 10.51 96 GLU A N 1
ATOM 741 C CA . GLU A 1 96 ? 9.745 35.042 20.177 1.00 10.70 96 GLU A CA 1
ATOM 742 C C . GLU A 1 96 ? 9.948 33.958 21.241 1.00 10.28 96 GLU A C 1
ATOM 743 O O . GLU A 1 96 ? 10.098 32.767 20.897 1.00 11.00 96 GLU A O 1
ATOM 749 N N . SER A 1 97 ? 9.946 34.365 22.506 1.00 10.48 97 SER A N 1
ATOM 750 C CA A SER A 1 97 ? 10.111 33.422 23.615 0.70 12.11 97 SER A CA 1
ATOM 751 C CA B SER A 1 97 ? 10.087 33.432 23.635 0.30 10.35 97 SER A CA 1
ATOM 752 C C . SER A 1 97 ? 8.946 32.422 23.639 1.00 11.26 97 SER A C 1
ATOM 753 O O . SER A 1 97 ? 9.144 31.218 23.867 1.00 10.74 97 SER A O 1
ATOM 758 N N . LEU A 1 98 ? 7.733 32.908 23.371 1.00 9.20 98 LEU A N 1
ATOM 759 C CA . LEU A 1 98 ? 6.564 32.035 23.394 1.00 8.43 98 LEU A CA 1
ATOM 760 C C . LEU A 1 98 ? 6.723 30.970 22.290 1.00 8.62 98 LEU A C 1
ATOM 761 O O . LEU A 1 98 ? 6.474 29.758 22.530 1.00 8.46 98 LEU A O 1
ATOM 766 N N . PHE A 1 99 ? 7.015 31.419 21.067 1.00 7.57 99 PHE A N 1
ATOM 767 C CA . PHE A 1 99 ? 7.116 30.484 19.927 1.00 7.67 99 PHE A CA 1
ATOM 768 C C . PHE A 1 99 ? 8.273 29.519 20.122 1.00 7.85 99 PHE A C 1
ATOM 769 O O . PHE A 1 99 ? 8.154 28.332 19.794 1.00 9.30 99 PHE A O 1
ATOM 777 N N . ALA A 1 100 ? 9.398 30.010 20.651 1.00 8.13 100 ALA A N 1
ATOM 778 C CA . ALA A 1 100 ? 10.536 29.119 20.969 1.00 8.49 100 ALA A CA 1
ATOM 779 C C . ALA A 1 100 ? 10.122 28.075 21.985 1.00 9.10 100 ALA A C 1
ATOM 780 O O . ALA A 1 100 ? 10.552 26.918 21.900 1.00 9.65 100 ALA A O 1
ATOM 782 N N . THR A 1 101 ? 9.302 28.456 22.957 1.00 8.79 101 THR A N 1
ATOM 783 C CA . THR A 1 101 ? 8.940 27.536 24.049 1.00 8.92 101 THR A CA 1
ATOM 784 C C . THR A 1 101 ? 8.010 26.455 23.484 1.00 8.94 101 THR A C 1
ATOM 785 O O . THR A 1 101 ? 8.152 25.275 23.806 1.00 10.75 101 THR A O 1
ATOM 789 N N . ILE A 1 102 ? 7.039 26.846 22.657 1.00 8.76 102 ILE A N 1
ATOM 790 C CA . ILE A 1 102 ? 6.218 25.833 21.981 1.00 8.73 102 ILE A CA 1
ATOM 791 C C . ILE A 1 102 ? 7.090 24.898 21.132 1.00 8.76 102 ILE A C 1
ATOM 792 O O . ILE A 1 102 ? 6.871 23.666 21.132 1.00 9.79 102 ILE A O 1
ATOM 797 N N . GLY A 1 103 ? 8.025 25.470 20.366 1.00 9.20 103 GLY A N 1
ATOM 798 C CA . GLY A 1 103 ? 8.995 24.697 19.579 1.00 7.94 103 GLY A CA 1
ATOM 799 C C . GLY A 1 103 ? 9.751 23.704 20.453 1.00 8.52 103 GLY A C 1
ATOM 800 O O . GLY A 1 103 ? 9.966 22.546 20.018 1.00 9.29 103 GLY A O 1
ATOM 801 N N . ILE A 1 104 ? 10.219 24.152 21.623 1.00 8.95 104 ILE A N 1
ATOM 802 C CA . ILE A 1 104 ? 10.985 23.289 22.542 1.00 9.96 104 ILE A CA 1
ATOM 803 C C . ILE A 1 104 ? 10.124 22.163 23.060 1.00 10.05 104 ILE A C 1
ATOM 804 O O . ILE A 1 104 ? 10.580 21.017 23.115 1.00 9.26 104 ILE A O 1
ATOM 809 N N . CYS A 1 105 ? 8.879 22.483 23.427 1.00 9.26 105 CYS A N 1
ATOM 810 C CA . CYS A 1 105 ? 7.974 21.433 23.896 1.00 10.21 105 CYS A CA 1
ATOM 811 C C . CYS A 1 105 ? 7.797 20.386 22.794 1.00 8.91 105 CYS A C 1
ATOM 812 O O . CYS A 1 105 ? 7.780 19.176 23.097 1.00 8.23 105 CYS A O 1
ATOM 815 N N . ALA A 1 106 ? 7.634 20.827 21.543 1.00 7.93 106 ALA A N 1
ATOM 816 C CA . ALA A 1 106 ? 7.460 19.872 20.424 1.00 8.18 106 ALA A CA 1
ATOM 817 C C . ALA A 1 106 ? 8.728 19.034 20.264 1.00 8.60 106 ALA A C 1
ATOM 818 O O . ALA A 1 106 ? 8.654 17.823 19.990 1.00 9.67 106 ALA A O 1
ATOM 820 N N . LYS A 1 107 ? 9.896 19.674 20.349 1.00 8.59 107 LYS A N 1
ATOM 821 C CA . LYS A 1 107 ? 11.151 18.910 20.225 1.00 8.27 107 LYS A CA 1
ATOM 822 C C . LYS A 1 107 ? 11.241 17.865 21.314 1.00 8.20 107 LYS A C 1
ATOM 823 O O . LYS A 1 107 ? 11.758 16.754 21.052 1.00 11.13 107 LYS A O 1
ATOM 829 N N . ILE A 1 108 ? 10.824 18.206 22.529 1.00 8.61 108 ILE A N 1
ATOM 830 C CA . ILE A 1 108 ? 10.944 17.274 23.651 1.00 8.62 108 ILE A CA 1
ATOM 831 C C . ILE A 1 108 ? 10.006 16.072 23.401 1.00 9.66 108 ILE A C 1
ATOM 832 O O . ILE A 1 108 ? 10.428 14.928 23.530 1.00 9.40 108 ILE A O 1
ATOM 837 N N . THR A 1 109 ? 8.729 16.323 23.099 1.00 8.92 109 THR A N 1
ATOM 838 C CA . THR A 1 109 ? 7.822 15.178 22.946 1.00 8.52 109 THR A CA 1
ATOM 839 C C . THR A 1 109 ? 8.142 14.355 21.685 1.00 9.17 109 THR A C 1
ATOM 840 O O . THR A 1 109 ? 7.969 13.127 21.687 1.00 9.42 109 THR A O 1
ATOM 844 N N . GLU A 1 110 ? 8.643 14.978 20.622 1.00 8.58 110 GLU A N 1
ATOM 845 C CA . GLU A 1 110 ? 9.142 14.245 19.450 1.00 8.58 110 GLU A CA 1
ATOM 846 C C . GLU A 1 110 ? 10.343 13.375 19.853 1.00 9.29 110 GLU A C 1
ATOM 847 O O . GLU A 1 110 ? 10.420 12.191 19.484 1.00 9.66 110 GLU A O 1
ATOM 853 N N . HIS A 1 111 ? 11.249 13.957 20.643 1.00 9.52 111 HIS A N 1
ATOM 854 C CA . HIS A 1 111 ? 12.472 13.248 21.032 1.00 10.66 111 HIS A CA 1
ATOM 855 C C . HIS A 1 111 ? 12.070 11.998 21.830 1.00 11.47 111 HIS A C 1
ATOM 856 O O . HIS A 1 111 ? 12.623 10.897 21.614 1.00 11.40 111 HIS A O 1
ATOM 863 N N . TRP A 1 112 ? 11.140 12.177 22.771 1.00 10.52 112 TRP A N 1
ATOM 864 C CA . TRP A 1 112 ? 10.621 11.059 23.560 1.00 9.40 112 TRP A CA 1
ATOM 865 C C . TRP A 1 112 ? 10.111 9.986 22.583 1.00 10.35 112 TRP A C 1
ATOM 866 O O . TRP A 1 112 ? 10.442 8.799 22.708 1.00 11.82 112 TRP A O 1
ATOM 877 N N . GLY A 1 113 ? 9.355 10.377 21.557 1.00 9.87 113 GLY A N 1
ATOM 878 C CA . GLY A 1 113 ? 8.844 9.360 20.632 1.00 11.76 113 GLY A CA 1
ATOM 879 C C . GLY A 1 113 ? 9.970 8.606 19.917 1.00 13.23 113 GLY A C 1
ATOM 880 O O . GLY A 1 113 ? 9.864 7.380 19.678 1.00 14.35 113 GLY A O 1
ATOM 881 N N . TYR A 1 114 ? 11.038 9.316 19.534 1.00 12.68 114 TYR A N 1
ATOM 882 C CA . TYR A 1 114 ? 12.184 8.661 18.892 1.00 12.70 114 TYR A CA 1
ATOM 883 C C . TYR A 1 114 ? 12.785 7.624 19.834 1.00 13.86 114 TYR A C 1
ATOM 884 O O . TYR A 1 114 ? 13.369 6.658 19.348 1.00 16.59 114 TYR A O 1
ATOM 893 N N . LYS A 1 115 ? 12.698 7.865 21.148 1.00 13.24 115 LYS A N 1
ATOM 894 C CA . LYS A 1 115 ? 13.285 6.990 22.182 1.00 13.89 115 LYS A CA 1
ATOM 895 C C . LYS A 1 115 ? 12.283 5.969 22.732 1.00 15.29 115 LYS A C 1
ATOM 896 O O . LYS A 1 115 ? 12.531 5.348 23.782 1.00 17.59 115 LYS A O 1
ATOM 902 N N . LYS A 1 116 ? 11.143 5.831 22.058 1.00 13.35 116 LYS A N 1
ATOM 903 C CA . LYS A 1 116 ? 10.059 4.933 22.512 1.00 15.21 116 LYS A CA 1
ATOM 904 C C . LYS A 1 116 ? 9.511 5.297 23.910 1.00 16.50 116 LYS A C 1
ATOM 905 O O . LYS A 1 116 ? 9.096 4.418 24.718 1.00 18.92 116 LYS A O 1
ATOM 911 N N . ILE A 1 117 ? 9.423 6.605 24.157 1.00 13.27 117 ILE A N 1
ATOM 912 C CA . ILE A 1 117 ? 8.877 7.124 25.383 1.00 13.43 117 ILE A CA 1
ATOM 913 C C . ILE A 1 117 ? 7.596 7.872 25.055 1.00 12.80 117 ILE A C 1
ATOM 914 O O . ILE A 1 117 ? 7.581 8.668 24.092 1.00 14.18 117 ILE A O 1
ATOM 919 N N . SER A 1 118 ? 6.536 7.643 25.827 1.00 10.65 118 SER A N 1
ATOM 920 C CA . SER A 1 118 ? 5.262 8.333 25.570 1.00 12.79 118 SER A CA 1
ATOM 921 C C . SER A 1 118 ? 4.474 8.506 26.858 1.00 12.92 118 SER A C 1
ATOM 922 O O . SER A 1 118 ? 4.694 9.495 27.594 1.00 12.65 118 SER A O 1
ATOM 925 N N . GLU A 1 119 ? 3.667 7.506 27.235 1.00 11.32 119 GLU A N 1
ATOM 926 C CA . GLU A 1 119 ? 2.749 7.672 28.343 1.00 13.84 119 GLU A CA 1
ATOM 927 C C . GLU A 1 119 ? 3.419 7.884 29.700 1.00 13.09 119 GLU A C 1
ATOM 928 O O . GLU A 1 119 ? 2.831 8.501 30.585 1.00 15.75 119 GLU A O 1
ATOM 934 N N . SER A 1 120 ? 4.642 7.387 29.859 1.00 11.72 120 SER A N 1
ATOM 935 C CA . SER A 1 120 ? 5.328 7.500 31.143 1.00 12.06 120 SER A CA 1
ATOM 936 C C . SER A 1 120 ? 5.701 8.954 31.440 1.00 14.04 120 SER A C 1
ATOM 937 O O . SE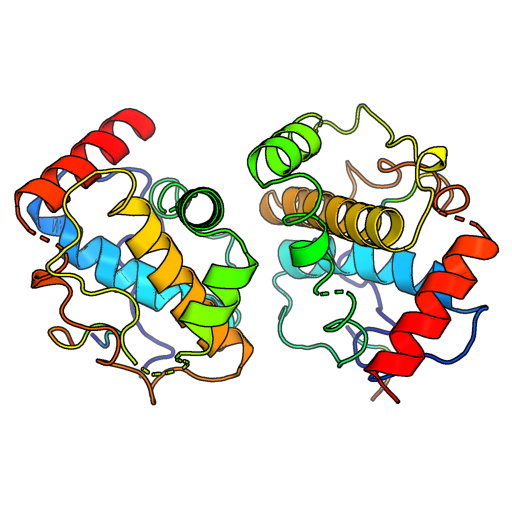R A 1 120 ? 5.987 9.292 32.594 1.00 16.59 120 SER A O 1
ATOM 940 N N . ARG A 1 121 ? 5.606 9.829 30.435 1.00 12.24 121 ARG A N 1
ATOM 941 C CA . ARG A 1 121 ? 5.924 11.269 30.627 1.00 13.06 121 ARG A CA 1
ATOM 942 C C . ARG A 1 121 ? 4.732 12.180 30.411 1.00 12.69 121 ARG A C 1
ATOM 943 O O . ARG A 1 121 ? 4.876 13.442 30.341 1.00 12.93 121 ARG A O 1
ATOM 951 N N . PHE A 1 122 ? 3.545 11.584 30.363 1.00 12.72 122 PHE A N 1
ATOM 952 C CA . PHE A 1 122 ? 2.353 12.442 30.392 1.00 12.74 122 PHE A CA 1
ATOM 953 C C . PHE A 1 122 ? 2.367 13.320 31.655 1.00 12.60 122 PHE A C 1
ATOM 954 O O . PHE A 1 122 ? 2.876 12.932 32.740 1.00 15.57 122 PHE A O 1
ATOM 962 N N . GLN A 1 123 ? 1.777 14.506 31.509 1.00 13.40 123 GLN A N 1
ATOM 963 C CA . GLN A 1 123 ? 1.591 15.455 32.623 1.00 15.39 123 GLN A CA 1
ATOM 964 C C . GLN A 1 123 ? 2.900 15.876 33.255 1.00 15.01 123 GLN A C 1
ATOM 965 O O . GLN A 1 123 ? 2.966 16.027 34.481 1.00 21.17 123 GLN A O 1
ATOM 971 N N . SER A 1 124 ? 3.956 15.983 32.450 1.00 16.19 124 SER A N 1
ATOM 972 C CA . SER A 1 124 ? 5.265 16.290 33.005 1.00 17.43 124 SER A CA 1
ATOM 973 C C . SER A 1 124 ? 5.914 17.599 32.587 1.00 16.68 124 SER A C 1
ATOM 9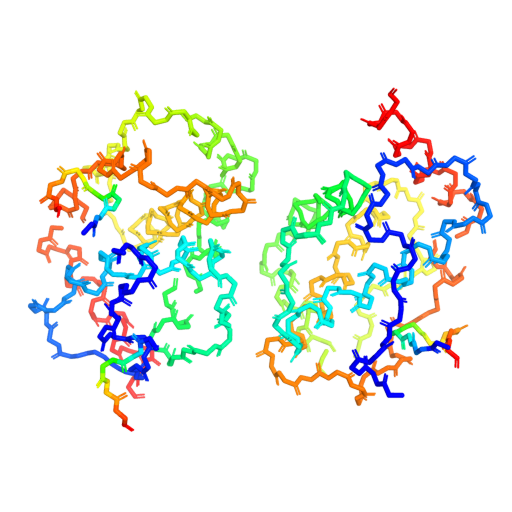74 O O . SER A 1 124 ? 6.931 17.979 33.170 1.00 18.14 124 SER A O 1
ATOM 977 N N . LEU A 1 125 ? 5.343 18.316 31.603 1.00 14.33 125 LEU A N 1
ATOM 978 C CA . LEU A 1 125 ? 6.086 19.444 30.989 1.00 13.70 125 LEU A CA 1
ATOM 979 C C . LEU A 1 125 ? 5.971 20.729 31.803 1.00 15.19 125 LEU A C 1
ATOM 980 O O . LEU A 1 125 ? 6.811 21.614 31.663 1.00 19.69 125 LEU A O 1
ATOM 985 N N . GLY A 1 126 ? 4.977 20.786 32.684 1.00 15.26 126 GLY A N 1
ATOM 986 C CA . GLY A 1 126 ? 4.576 22.032 33.353 1.00 14.33 126 GLY A CA 1
ATOM 987 C C . GLY A 1 126 ? 3.172 22.429 32.932 1.00 13.58 126 GLY A C 1
ATOM 988 O O . GLY A 1 126 ? 2.515 21.705 32.184 1.00 14.41 126 GLY A O 1
ATOM 989 N N . ASN A 1 127 ? 2.695 23.561 33.440 1.00 13.73 127 ASN A N 1
ATOM 990 C CA . ASN A 1 127 ? 1.277 23.938 33.310 1.00 14.80 127 ASN A CA 1
ATOM 991 C C . ASN A 1 127 ? 1.070 24.741 32.048 1.00 12.88 127 ASN A C 1
ATOM 992 O O . ASN A 1 127 ? 1.694 25.807 31.879 1.00 13.91 127 ASN A O 1
ATOM 997 N N . ILE A 1 128 ? 0.274 24.206 31.119 1.00 14.49 128 ILE A N 1
ATOM 998 C CA . ILE A 1 128 ? -0.035 24.958 29.912 1.00 12.89 128 ILE A CA 1
ATOM 999 C C . ILE A 1 128 ? -0.680 26.288 30.258 1.00 13.70 128 ILE A C 1
ATOM 1000 O O . ILE A 1 128 ? -0.495 27.266 29.530 1.00 14.78 128 ILE A O 1
ATOM 1005 N N . THR A 1 129 ? -1.445 26.322 31.340 1.00 14.12 129 THR A N 1
ATOM 1006 C CA . THR A 1 129 ? -2.134 27.582 31.699 1.00 16.15 129 THR A CA 1
ATOM 1007 C C . THR A 1 129 ? -1.135 28.637 32.211 1.00 16.82 129 THR A C 1
ATOM 1008 O O . THR A 1 129 ? -1.398 29.854 32.161 1.00 21.09 129 THR A O 1
ATOM 1012 N N . ASP A 1 130 ? 0.036 28.199 32.658 1.00 16.65 130 ASP A N 1
ATOM 1013 C CA . ASP A 1 130 ? 1.098 29.156 33.024 1.00 16.95 130 ASP A CA 1
ATOM 1014 C C . ASP A 1 130 ? 1.695 29.800 31.760 1.00 17.93 130 ASP A C 1
ATOM 1015 O O . ASP A 1 130 ? 2.037 30.989 31.745 1.00 20.45 130 ASP A O 1
ATOM 1020 N N . LEU A 1 131 ? 1.805 29.020 30.689 1.00 13.96 131 LEU A N 1
ATOM 1021 C CA . LEU A 1 131 ? 2.388 29.475 29.438 1.00 14.28 131 LEU A CA 1
ATOM 1022 C C . LEU A 1 131 ? 1.383 30.330 28.686 1.00 15.63 131 LEU A C 1
ATOM 1023 O O . LEU A 1 131 ? 1.727 31.435 28.183 1.00 17.10 131 LEU A O 1
ATOM 1036 N N . THR A 1 133 ? -1.037 32.502 28.987 1.00 15.00 133 THR A N 1
ATOM 1037 C CA . THR A 1 133 ? -1.753 33.659 29.559 1.00 14.02 133 THR A CA 1
ATOM 1038 C C . THR A 1 133 ? -2.641 34.259 28.476 1.00 14.30 133 THR A C 1
ATOM 1039 O O . THR A 1 133 ? -2.415 34.034 27.276 1.00 12.84 133 THR A O 1
ATOM 1043 N N . ASP A 1 134 ? -3.546 35.158 28.866 1.00 14.42 134 ASP A N 1
ATOM 1044 C CA . ASP A 1 134 ? -4.382 35.814 27.840 1.00 15.03 134 ASP A CA 1
ATOM 1045 C C . ASP A 1 134 ? -3.536 36.570 26.806 1.00 14.47 134 ASP A C 1
ATOM 1046 O O . ASP A 1 134 ? -3.814 36.524 25.608 1.00 12.19 134 ASP A O 1
ATOM 1051 N N . ASP A 1 135 ? -2.440 37.192 27.235 1.00 14.02 135 ASP A N 1
ATOM 1052 C CA . ASP A 1 135 ? -1.617 37.911 26.261 1.00 14.78 135 ASP A CA 1
ATOM 1053 C C . ASP A 1 135 ? -0.944 36.964 25.291 1.00 13.79 135 ASP A C 1
ATOM 1054 O O . ASP A 1 135 ? -0.868 37.239 24.081 1.00 12.35 135 ASP A O 1
ATOM 1059 N N . ASN A 1 136 ? -0.469 35.834 25.815 1.00 11.98 136 ASN A N 1
ATOM 1060 C CA . ASN A 1 136 ? 0.192 34.891 24.936 1.00 10.06 136 ASN A CA 1
ATOM 1061 C C . ASN A 1 136 ? -0.793 34.246 23.958 1.00 9.53 136 ASN A C 1
ATOM 1062 O O . ASN A 1 136 ? -0.465 33.973 22.819 1.00 10.69 136 ASN A O 1
ATOM 1067 N N . ILE A 1 137 ? -1.982 33.922 24.453 1.00 10.00 137 ILE A N 1
ATOM 1068 C CA . ILE A 1 137 ? -3.064 33.447 23.570 1.00 9.76 137 ILE A CA 1
ATOM 1069 C C . ILE A 1 137 ? -3.315 34.437 22.443 1.00 11.17 137 ILE A C 1
ATOM 1070 O O . ILE A 1 137 ? -3.381 34.055 21.272 1.00 9.54 137 ILE A O 1
ATOM 1075 N N . ASN A 1 138 ? -3.381 35.725 22.796 1.00 11.19 138 ASN A N 1
ATOM 1076 C CA . ASN A 1 138 ? -3.606 36.735 21.778 1.00 11.14 138 ASN A CA 1
ATOM 1077 C C . ASN A 1 138 ? -2.449 36.865 20.787 1.00 11.04 138 ASN A C 1
ATOM 1078 O O . ASN A 1 138 ? -2.679 36.981 19.580 1.00 11.51 138 ASN A O 1
ATOM 1083 N N . ILE A 1 139 ? -1.214 36.816 21.302 1.00 10.04 139 ILE A N 1
ATOM 1084 C CA . ILE A 1 139 ? -0.044 36.888 20.438 1.00 10.59 139 ILE A CA 1
ATOM 1085 C C . ILE A 1 139 ? -0.150 35.738 19.408 1.00 8.79 139 ILE A C 1
ATOM 1086 O O . ILE A 1 139 ? 0.080 35.921 18.217 1.00 9.80 139 ILE A O 1
ATOM 1091 N N . LEU A 1 140 ? -0.392 34.536 19.907 1.00 9.89 140 LEU A N 1
ATOM 1092 C CA . LEU A 1 140 ? -0.405 33.356 19.048 1.00 9.61 140 LEU A CA 1
ATOM 1093 C C . LEU A 1 140 ? -1.529 33.414 18.012 1.00 9.65 140 LEU A C 1
ATOM 1094 O O . LEU A 1 140 ? -1.297 33.219 16.819 1.00 9.77 140 LEU A O 1
ATOM 1099 N N . ILE A 1 141 ? -2.742 33.724 18.446 1.00 9.78 141 ILE A N 1
ATOM 1100 C CA . ILE A 1 141 ? -3.847 33.663 17.466 1.00 10.34 141 ILE A CA 1
ATOM 1101 C C . ILE A 1 141 ? -3.733 34.770 16.417 1.00 11.07 141 ILE A C 1
ATOM 1102 O O . ILE A 1 141 ? -4.020 34.537 15.258 1.00 11.40 141 ILE A O 1
ATOM 1107 N N . LEU A 1 142 ? -3.241 35.950 16.810 1.00 10.31 142 LEU A N 1
ATOM 1108 C CA . LEU A 1 142 ? -3.084 37.026 15.820 1.00 12.25 142 LEU A CA 1
ATOM 1109 C C . LEU A 1 142 ? -2.017 36.634 14.793 1.00 10.53 142 LEU A C 1
ATOM 1110 O O . LEU A 1 142 ? -2.143 36.904 13.610 1.00 11.44 142 LEU A O 1
ATOM 1115 N N . PHE A 1 143 ? -0.936 36.013 15.280 1.00 10.11 143 PHE A N 1
ATOM 1116 C CA . PHE A 1 143 ? 0.116 35.576 14.389 1.00 8.91 143 PHE A CA 1
ATOM 1117 C C . PHE A 1 143 ? -0.414 34.522 13.403 1.00 8.89 143 PHE A C 1
ATOM 1118 O O . PHE A 1 143 ? -0.136 34.583 12.204 1.00 10.24 143 PHE A O 1
ATOM 1126 N N . LEU A 1 144 ? -1.115 33.517 13.945 1.00 8.36 144 LEU A N 1
ATOM 1127 C CA . LEU A 1 144 ? -1.610 32.459 13.086 1.00 9.52 144 LEU A CA 1
ATOM 1128 C C . LEU A 1 144 ? -2.634 32.996 12.080 1.00 9.39 144 LEU A C 1
ATOM 1129 O O . LEU A 1 144 ? -2.579 32.616 10.912 1.00 9.79 144 LEU A O 1
ATOM 1134 N N . GLU A 1 145 ? -3.536 33.893 12.506 1.00 9.25 145 GLU A N 1
ATOM 1135 C CA . GLU A 1 145 ? -4.507 34.465 11.552 1.00 11.36 145 GLU A CA 1
ATOM 1136 C C . GLU A 1 145 ? -3.806 35.219 10.431 1.00 12.10 145 GLU A C 1
ATOM 1137 O O . GLU A 1 145 ? -4.133 35.096 9.254 1.00 13.63 145 GLU A O 1
ATOM 1143 N N . LYS A 1 146 ? -2.778 35.981 10.788 1.00 13.41 146 LYS A N 1
ATOM 1144 C CA . LYS A 1 146 ? -2.054 36.702 9.766 1.00 15.15 146 LYS A CA 1
ATOM 1145 C C . LYS A 1 146 ? -1.360 35.765 8.746 1.00 15.31 146 LYS A C 1
ATOM 1146 O O . LYS A 1 146 ? -1.431 35.976 7.548 1.00 17.53 146 LYS A O 1
ATOM 1152 N N . LYS A 1 147 ? -0.833 34.639 9.218 1.00 14.21 147 LYS A N 1
ATOM 1153 C CA . LYS A 1 147 ? -0.173 33.694 8.320 1.00 12.45 147 LYS A CA 1
ATOM 1154 C C . LYS A 1 147 ? -1.195 32.924 7.495 1.00 12.17 147 LYS A C 1
ATOM 1155 O O . LYS A 1 147 ? -0.899 32.544 6.367 1.00 15.59 147 LYS A O 1
ATOM 1161 N N . LEU A 1 148 ? -2.361 32.654 8.069 1.00 11.80 148 LEU A N 1
ATOM 1162 C CA . LEU A 1 148 ? -3.302 31.675 7.467 1.00 10.70 148 LEU A CA 1
ATOM 1163 C C . LEU A 1 148 ? -4.513 32.322 6.785 1.00 13.84 148 LEU A C 1
ATOM 1164 O O . LEU A 1 148 ? -5.286 31.630 6.081 1.00 14.88 148 LEU A O 1
ATOM 1169 N N . ASN A 1 149 ? -4.650 33.644 6.946 1.00 14.81 149 ASN A N 1
ATOM 1170 C CA . ASN A 1 149 ? -5.734 34.400 6.259 1.00 18.09 149 ASN A CA 1
ATOM 1171 C C . ASN A 1 149 ? -5.818 34.170 4.747 1.00 20.37 149 ASN A C 1
ATOM 1172 O O . ASN A 1 149 ? -6.913 34.259 4.154 1.00 21.85 149 ASN A O 1
ATOM 1178 N N . ASP B 1 6 ? 8.352 0.562 -7.971 1.00 29.69 6 ASP B N 1
ATOM 1179 C CA . ASP B 1 6 ? 9.788 0.748 -8.326 1.00 27.55 6 ASP B CA 1
ATOM 1180 C C . ASP B 1 6 ? 10.460 1.409 -7.125 1.00 23.53 6 ASP B C 1
ATOM 1181 O O . ASP B 1 6 ? 10.994 0.708 -6.281 1.00 25.03 6 ASP B O 1
ATOM 1183 N N . TYR B 1 7 ? 10.340 2.730 -6.963 1.00 21.17 7 TYR B N 1
ATOM 1184 C CA . TYR B 1 7 ? 11.003 3.377 -5.825 1.00 17.64 7 TYR B CA 1
ATOM 1185 C C . TYR B 1 7 ? 10.403 2.925 -4.504 1.00 15.87 7 TYR B C 1
ATOM 1186 O O . TYR B 1 7 ? 11.109 2.801 -3.493 1.00 14.10 7 TYR B O 1
ATOM 1195 N N . GLU B 1 8 ? 9.087 2.697 -4.484 1.00 16.65 8 GLU B N 1
ATOM 1196 C CA . GLU B 1 8 ? 8.444 2.215 -3.276 1.00 19.57 8 GLU B CA 1
ATOM 1197 C C . GLU B 1 8 ? 9.130 0.964 -2.758 1.00 20.24 8 GLU B C 1
ATOM 1198 O O . GLU B 1 8 ? 9.245 0.787 -1.539 1.00 20.85 8 GLU B O 1
ATOM 1204 N N . ASP B 1 9 ? 9.627 0.141 -3.677 1.00 19.60 9 ASP B N 1
ATOM 1205 C CA . ASP B 1 9 ? 10.235 -1.146 -3.299 1.00 22.45 9 ASP B CA 1
ATOM 1206 C C . ASP B 1 9 ? 11.744 -1.107 -3.150 1.00 22.75 9 ASP B C 1
ATOM 1207 O O . ASP B 1 9 ? 12.401 -2.152 -3.161 1.00 23.64 9 ASP B O 1
ATOM 1212 N N . ALA B 1 10 ? 12.307 0.092 -3.064 1.00 20.89 10 ALA B N 1
ATOM 1213 C CA . ALA B 1 10 ? 13.731 0.254 -2.798 1.00 21.87 10 ALA B CA 1
ATOM 1214 C C . ALA B 1 10 ? 14.185 -0.560 -1.589 1.00 21.01 10 ALA B C 1
ATOM 1215 O O . ALA B 1 10 ? 13.516 -0.627 -0.566 1.00 22.12 10 ALA B O 1
ATOM 1217 N N . VAL B 1 11 ? 15.348 -1.183 -1.742 1.00 21.61 11 VAL B N 1
ATOM 1218 C CA . VAL B 1 11 ? 15.945 -1.997 -0.691 1.00 20.68 11 VAL B CA 1
ATOM 1219 C C . VAL B 1 11 ? 17.103 -1.201 -0.111 1.00 19.56 11 VAL B C 1
ATOM 1220 O O . VAL B 1 11 ? 17.884 -0.595 -0.854 1.00 22.70 11 VAL B O 1
ATOM 1224 N N . PHE B 1 12 ? 17.209 -1.177 1.219 1.00 19.96 12 PHE B N 1
ATOM 1225 C CA . PHE B 1 12 ? 18.260 -0.452 1.921 1.00 18.48 12 PHE B CA 1
ATOM 1226 C C . PHE B 1 12 ? 19.145 -1.518 2.582 1.00 21.16 12 PHE B C 1
ATOM 1227 O O . PHE B 1 12 ? 18.658 -2.567 3.042 1.00 24.96 12 PHE B O 1
ATOM 1235 N N . TYR B 1 13 ? 20.440 -1.389 2.340 1.00 15.63 13 TYR B N 1
ATOM 1236 C CA . TYR B 1 13 ? 21.351 -2.423 2.806 1.00 15.87 13 TYR B CA 1
ATOM 1237 C C . TYR B 1 13 ? 22.051 -2.096 4.107 1.00 14.30 13 TYR B C 1
ATOM 1238 O O . TYR B 1 13 ? 22.525 -2.989 4.808 1.00 15.57 13 TYR B O 1
ATOM 1247 N N . PHE B 1 14 ? 22.148 -0.814 4.424 1.00 14.10 14 PHE B N 1
ATOM 1248 C CA . PHE B 1 14 ? 22.836 -0.362 5.617 1.00 12.84 14 PHE B CA 1
ATOM 1249 C C . PHE B 1 14 ? 21.868 0.105 6.706 1.00 12.42 14 PHE B C 1
ATOM 1250 O O . PHE B 1 14 ? 22.300 0.469 7.808 1.00 13.73 14 PHE B O 1
ATOM 1258 N N . VAL B 1 15 ? 20.563 0.099 6.427 1.00 12.37 15 VAL B N 1
ATOM 1259 C CA . VAL B 1 15 ? 19.589 0.762 7.308 1.00 12.84 15 VAL B CA 1
ATOM 1260 C C . VAL B 1 15 ? 19.547 0.186 8.717 1.00 12.84 15 VAL B C 1
ATOM 1261 O O . VAL B 1 15 ? 19.328 0.921 9.673 1.00 13.32 15 VAL B O 1
ATOM 1265 N N . ASP B 1 16 ? 19.925 -1.088 8.874 1.00 14.67 16 ASP B N 1
ATOM 1266 C CA . ASP B 1 16 ? 19.928 -1.674 10.197 1.00 15.43 16 ASP B CA 1
ATOM 1267 C C . ASP B 1 16 ? 21.320 -1.854 10.841 1.00 15.34 16 ASP B C 1
ATOM 1268 O O . ASP B 1 16 ? 21.423 -2.344 11.981 1.00 18.83 16 ASP B O 1
ATOM 1273 N N . ASP B 1 17 ? 22.369 -1.360 10.175 1.00 14.14 17 ASP B N 1
ATOM 1274 C CA . ASP B 1 17 ? 23.749 -1.639 10.603 1.00 13.65 17 ASP B CA 1
ATOM 1275 C C . ASP B 1 17 ? 24.070 -0.777 11.818 1.00 14.08 17 ASP B C 1
ATOM 1276 O O . ASP B 1 17 ? 23.578 0.357 11.936 1.00 14.97 17 ASP B O 1
ATOM 1281 N N . ASP B 1 18 ? 24.940 -1.293 12.684 1.00 14.13 18 ASP B N 1
ATOM 1282 C CA . ASP B 1 18 ? 25.382 -0.531 13.849 1.00 14.02 18 ASP B CA 1
ATOM 1283 C C . ASP B 1 18 ? 26.802 -0.033 13.700 1.00 17.29 18 ASP B C 1
ATOM 1284 O O . ASP B 1 18 ? 27.303 0.705 14.571 1.00 17.49 18 ASP B O 1
ATOM 1289 N N . LYS B 1 19 ? 27.451 -0.447 12.613 1.00 17.57 19 LYS B N 1
ATOM 1290 C CA . LYS B 1 19 ? 28.858 -0.056 12.350 1.00 20.26 19 LYS B CA 1
ATOM 1291 C C . LYS B 1 19 ? 29.204 -0.166 10.886 1.00 17.54 19 LYS B C 1
ATOM 1292 O O . LYS B 1 19 ? 28.397 -0.695 10.102 1.00 17.32 19 LYS B O 1
ATOM 1298 N N . ILE B 1 20 ? 30.320 0.468 10.506 1.00 16.50 20 ILE B N 1
ATOM 1299 C CA . ILE B 1 20 ? 30.880 0.322 9.177 1.00 17.29 20 ILE B CA 1
ATOM 1300 C C . ILE B 1 20 ? 32.383 0.268 9.279 1.00 19.11 20 ILE B C 1
ATOM 1301 O O . ILE B 1 20 ? 33.001 1.067 9.981 1.00 19.61 20 ILE B O 1
ATOM 1306 N N . CYS B 1 21 ? 32.990 -0.666 8.572 1.00 16.67 21 CYS B N 1
ATOM 1307 C CA . CYS B 1 21 ? 34.467 -0.697 8.619 1.00 22.29 21 CYS B CA 1
ATOM 1308 C C . CYS B 1 21 ? 35.134 -1.130 7.341 1.00 19.75 21 CYS B C 1
ATOM 1309 O O . CYS B 1 21 ? 36.203 -1.751 7.352 1.00 18.82 21 CYS B O 1
ATOM 1312 N N . SER B 1 22 ? 34.560 -0.643 6.240 1.00 18.18 22 SER B N 1
ATOM 1313 C CA . SER B 1 22 ? 35.149 -0.720 4.927 1.00 16.76 22 SER B CA 1
ATOM 1314 C C . SER B 1 22 ? 35.066 0.643 4.263 1.00 17.09 22 SER B C 1
ATOM 1315 O O . SER B 1 22 ? 33.962 1.147 4.014 1.00 17.47 22 SER B O 1
ATOM 1318 N N . ARG B 1 23 ? 36.232 1.214 3.977 1.00 15.12 23 ARG B N 1
ATOM 1319 C CA . ARG B 1 23 ? 36.339 2.477 3.241 1.00 16.77 23 ARG B CA 1
ATOM 1320 C C . ARG B 1 23 ? 35.539 2.329 1.959 1.00 15.52 23 ARG B C 1
ATOM 1321 O O . ARG B 1 23 ? 34.912 3.317 1.515 1.00 15.90 23 ARG B O 1
ATOM 1329 N N . ASP B 1 24 ? 35.629 1.166 1.319 0.40 12.03 24 ASP B N 1
ATOM 1330 C CA A ASP B 1 24 ? 35.078 0.968 -0.009 0.60 16.87 24 ASP B CA 1
ATOM 1331 C CA B ASP B 1 24 ? 35.083 1.047 -0.023 0.40 15.07 24 ASP B CA 1
ATOM 1332 C C . ASP B 1 24 ? 33.549 0.959 -0.074 0.40 12.82 24 ASP B C 1
ATOM 1333 O O . ASP B 1 24 ? 32.972 0.889 -1.163 0.40 8.64 24 ASP B O 1
ATOM 1342 N N . SER B 1 25 ? 32.915 0.984 1.102 1.00 14.44 25 SER B N 1
ATOM 1343 C CA . SER B 1 25 ? 31.431 1.001 1.254 1.00 14.43 25 SER B CA 1
ATOM 1344 C C . SER B 1 25 ? 30.889 2.395 1.564 1.00 12.74 25 SER B C 1
ATOM 1345 O O . SER B 1 25 ? 29.683 2.598 1.608 1.00 14.36 25 SER B O 1
ATOM 1348 N N . ILE B 1 26 ? 31.778 3.347 1.823 1.00 11.78 26 ILE B N 1
ATOM 1349 C CA . ILE B 1 26 ? 31.348 4.667 2.332 1.00 13.06 26 ILE B CA 1
ATOM 1350 C C . ILE B 1 26 ? 30.498 5.438 1.297 1.00 13.47 26 ILE B C 1
ATOM 1351 O O . ILE B 1 26 ? 29.473 5.995 1.656 1.00 13.16 26 ILE B O 1
ATOM 1356 N N . ILE B 1 27 ? 30.878 5.423 0.022 1.00 12.20 27 ILE B N 1
ATOM 1357 C CA . ILE B 1 27 ? 30.037 6.111 -1.000 1.00 13.91 27 ILE B CA 1
ATOM 1358 C C . ILE B 1 27 ? 28.629 5.480 -1.108 1.00 13.97 27 ILE B C 1
ATOM 1359 O O . ILE B 1 27 ? 27.601 6.185 -1.161 1.00 13.51 27 ILE B O 1
ATOM 1364 N N . ASP B 1 28 ? 28.582 4.146 -1.189 1.00 13.50 28 ASP B N 1
ATOM 1365 C CA . ASP B 1 28 ? 27.307 3.430 -1.179 1.00 14.24 28 ASP B CA 1
ATOM 1366 C C . ASP B 1 28 ? 26.463 3.820 0.025 1.00 13.35 28 ASP B C 1
ATOM 1367 O O . ASP B 1 28 ? 25.245 4.008 -0.087 1.00 13.85 28 ASP B O 1
ATOM 1372 N N . LEU B 1 29 ? 27.083 3.853 1.212 1.00 11.93 29 LEU B N 1
ATOM 1373 C CA . LEU B 1 29 ? 26.367 4.219 2.424 1.00 10.68 29 LEU B CA 1
ATOM 1374 C C . LEU B 1 29 ? 25.747 5.617 2.336 1.00 11.19 29 LEU B C 1
ATOM 1375 O O . LEU B 1 29 ? 24.552 5.797 2.617 1.00 11.80 29 LEU B O 1
ATOM 1380 N N . ILE B 1 30 ? 26.572 6.596 1.953 1.00 10.66 30 ILE B N 1
ATOM 1381 C CA . ILE B 1 30 ? 26.078 7.962 1.894 1.00 10.54 30 ILE B CA 1
ATOM 1382 C C . ILE B 1 30 ? 24.975 8.103 0.832 1.00 11.50 30 ILE B C 1
ATOM 1383 O O . ILE B 1 30 ? 23.978 8.769 1.074 1.00 11.88 30 ILE B O 1
ATOM 1388 N N . ASP B 1 31 ? 25.170 7.508 -0.342 1.00 11.30 31 ASP B N 1
ATOM 1389 C CA . ASP B 1 31 ? 24.139 7.541 -1.388 1.00 11.42 31 ASP B CA 1
ATOM 1390 C C . ASP B 1 31 ? 22.815 6.970 -0.878 1.00 10.67 31 ASP B C 1
ATOM 1391 O O . ASP B 1 31 ? 21.739 7.623 -0.996 1.00 11.54 31 ASP B O 1
ATOM 1396 N N . GLU B 1 32 ? 22.872 5.790 -0.257 1.00 10.68 32 GLU B N 1
ATOM 1397 C CA . GLU B 1 32 ? 21.657 5.150 0.213 1.00 9.50 32 GLU B CA 1
ATOM 1398 C C . GLU B 1 32 ? 21.013 5.924 1.353 1.00 9.84 32 GLU B C 1
ATOM 1399 O O . GLU B 1 32 ? 19.770 6.044 1.430 1.00 10.72 32 GLU B O 1
ATOM 1405 N N . TYR B 1 33 ? 21.833 6.453 2.259 1.00 9.31 33 TYR B N 1
ATOM 1406 C CA . TYR B 1 33 ? 21.302 7.190 3.407 1.00 8.93 33 TYR B CA 1
ATOM 1407 C C . TYR B 1 33 ? 20.556 8.444 2.940 1.00 10.04 33 TYR B C 1
ATOM 1408 O O . TYR B 1 33 ? 19.484 8.770 3.465 1.00 9.35 33 TYR B O 1
ATOM 1417 N N . ILE B 1 34 ? 21.150 9.168 1.995 1.00 9.80 34 ILE B N 1
ATOM 1418 C CA . ILE B 1 34 ? 20.502 10.405 1.510 1.00 10.17 34 ILE B CA 1
ATOM 1419 C C . ILE B 1 34 ? 19.176 10.062 0.805 1.00 9.85 34 ILE B C 1
ATOM 1420 O O . ILE B 1 34 ? 18.138 10.736 0.994 1.00 10.02 34 ILE B O 1
ATOM 1425 N N . THR B 1 35 ? 19.147 8.927 0.112 1.00 9.08 35 THR B N 1
ATOM 1426 C CA . THR B 1 35 ? 17.877 8.434 -0.451 1.00 9.93 35 THR B CA 1
ATOM 1427 C C . THR B 1 35 ? 16.891 8.069 0.649 1.00 7.79 35 THR B C 1
ATOM 1428 O O . THR B 1 35 ? 15.694 8.399 0.553 1.00 8.34 35 THR B O 1
ATOM 1432 N N . TRP B 1 36 ? 17.368 7.395 1.706 1.00 8.64 36 TRP B N 1
ATOM 1433 C CA . TRP B 1 36 ? 16.474 6.928 2.755 1.00 9.75 36 TRP B CA 1
ATOM 1434 C C . TRP B 1 36 ? 15.781 8.131 3.413 1.00 9.47 36 TRP B C 1
ATOM 1435 O O . TRP B 1 36 ? 14.611 8.045 3.784 1.00 9.30 36 TRP B O 1
ATOM 1446 N N . ARG B 1 37 ? 16.506 9.241 3.617 1.00 8.41 37 ARG B N 1
ATOM 1447 C CA . ARG B 1 37 ? 15.884 10.399 4.309 1.00 8.02 37 ARG B CA 1
ATOM 1448 C C . ARG B 1 37 ? 14.678 10.917 3.496 1.00 10.41 37 ARG B C 1
ATOM 1449 O O . ARG B 1 37 ? 13.756 11.521 4.057 1.00 10.42 37 ARG B O 1
ATOM 1457 N N . ASN B 1 38 ? 14.718 10.714 2.182 1.00 8.62 38 ASN B N 1
ATOM 1458 C CA . ASN B 1 38 ? 13.554 11.015 1.311 1.00 7.44 38 ASN B CA 1
ATOM 1459 C C . ASN B 1 38 ? 12.482 9.918 1.419 1.00 9.17 38 ASN B C 1
ATOM 1460 O O . ASN B 1 38 ? 11.313 10.193 1.697 1.00 9.06 38 ASN B O 1
ATOM 1465 N N . HIS B 1 39 ? 12.907 8.688 1.159 1.00 8.85 39 HIS B N 1
ATOM 1466 C CA . HIS B 1 39 ? 12.034 7.524 1.018 1.00 8.15 39 HIS B CA 1
ATOM 1467 C C . HIS B 1 39 ? 11.214 7.289 2.289 1.00 10.09 39 HIS B C 1
ATOM 1468 O O . HIS B 1 39 ? 10.016 6.968 2.214 1.00 9.27 39 HIS B O 1
ATOM 1475 N N . VAL B 1 40 ? 11.846 7.460 3.459 1.00 10.22 40 VAL B N 1
ATOM 1476 C CA . VAL B 1 40 ? 11.189 7.177 4.726 1.00 11.89 40 VAL B CA 1
ATOM 1477 C C . VAL B 1 40 ? 9.972 8.125 4.933 1.00 11.42 40 VAL B C 1
ATOM 1478 O O . VAL B 1 40 ? 8.956 7.761 5.552 1.00 12.66 40 VAL B O 1
ATOM 1482 N N . ILE B 1 41 ? 10.066 9.334 4.388 1.00 9.60 41 ILE B N 1
ATOM 1483 C CA . ILE B 1 41 ? 8.954 10.266 4.476 1.00 7.90 41 ILE B CA 1
ATOM 1484 C C . ILE B 1 41 ? 7.961 10.009 3.330 1.00 8.94 41 ILE B C 1
ATOM 1485 O O . ILE B 1 41 ? 6.743 9.976 3.543 1.00 11.34 41 ILE B O 1
ATOM 1490 N N . VAL B 1 42 ? 8.442 9.800 2.120 1.00 8.51 42 VAL B N 1
ATOM 1491 C CA . VAL B 1 42 ? 7.531 9.595 0.970 1.00 9.14 42 VAL B CA 1
ATOM 1492 C C . VAL B 1 42 ? 6.594 8.427 1.191 1.00 9.03 42 VAL B C 1
ATOM 1493 O O . VAL B 1 42 ? 5.397 8.519 0.913 1.00 12.47 42 VAL B O 1
ATOM 1497 N N . PHE B 1 43 ? 7.103 7.353 1.792 1.00 10.62 43 PHE B N 1
ATOM 1498 C CA . PHE B 1 43 ? 6.281 6.154 1.997 1.00 11.70 43 PHE B CA 1
ATOM 1499 C C . PHE B 1 43 ? 5.860 5.881 3.428 1.00 12.76 43 PHE B C 1
ATOM 1500 O O . PHE B 1 43 ? 5.388 4.768 3.754 1.00 14.42 43 PHE B O 1
ATOM 1508 N N . ASN B 1 44 ? 6.060 6.875 4.302 1.00 12.69 44 ASN B N 1
ATOM 1509 C CA . ASN B 1 44 ? 5.718 6.728 5.699 1.00 12.82 44 ASN B CA 1
ATOM 1510 C C . ASN B 1 44 ? 6.271 5.457 6.329 1.00 12.88 44 ASN B C 1
ATOM 1511 O O . ASN B 1 44 ? 5.551 4.671 6.950 1.00 14.55 44 ASN B O 1
ATOM 1516 N N . LYS B 1 45 ? 7.574 5.272 6.162 1.00 13.44 45 LYS B N 1
ATOM 1517 C CA . LYS B 1 45 ? 8.233 4.130 6.748 1.00 14.82 45 LYS B CA 1
ATOM 1518 C C . LYS B 1 45 ? 8.705 4.647 8.118 1.00 17.26 45 LYS B C 1
ATOM 1519 O O . LYS B 1 45 ? 8.566 5.824 8.447 1.00 21.97 45 LYS B O 1
ATOM 1525 N N . ASP B 1 46 ? 9.131 3.787 9.001 1.00 20.32 46 ASP B N 1
ATOM 1526 C CA . ASP B 1 46 ? 9.319 4.329 10.357 1.00 18.24 46 ASP B CA 1
ATOM 1527 C C . ASP B 1 46 ? 10.720 4.959 10.488 1.00 19.96 46 ASP B C 1
ATOM 1528 O O . ASP B 1 46 ? 11.695 4.242 10.385 1.00 19.22 46 ASP B O 1
ATOM 1533 N N . ILE B 1 47 ? 10.833 6.263 10.754 1.00 19.10 47 ILE B N 1
ATOM 1534 C CA . ILE B 1 47 ? 12.142 6.940 10.850 1.00 19.05 47 ILE B CA 1
ATOM 1535 C C . ILE B 1 47 ? 12.955 6.452 12.068 1.00 17.75 47 ILE B C 1
ATOM 1536 O O . ILE B 1 47 ? 14.165 6.676 12.139 1.00 18.80 47 ILE B O 1
ATOM 1541 N N . THR B 1 48 ? 12.287 5.792 13.012 1.00 15.70 48 THR B N 1
ATOM 1542 C CA . THR B 1 48 ? 12.967 5.187 14.165 1.00 18.07 48 THR B CA 1
ATOM 1543 C C . THR B 1 48 ? 13.465 3.766 13.895 1.00 19.10 48 THR B C 1
ATOM 1544 O O . THR B 1 48 ? 14.263 3.232 14.680 1.00 20.62 48 THR B O 1
ATOM 1548 N N . SER B 1 49 ? 13.084 3.195 12.755 1.00 18.68 49 SER B N 1
ATOM 1549 C CA A SER B 1 49 ? 13.489 1.821 12.440 0.80 19.06 49 SER B CA 1
ATOM 1550 C CA B SER B 1 49 ? 13.464 1.822 12.415 0.20 16.90 49 SER B CA 1
ATOM 1551 C C . SER B 1 49 ? 14.797 1.794 11.660 1.00 18.65 49 SER B C 1
ATOM 1552 O O . SER B 1 49 ? 14.817 1.596 10.436 1.00 17.65 49 SER B O 1
ATOM 1557 N N . CYS B 1 50 ? 15.888 2.065 12.368 1.00 16.08 50 CYS B N 1
ATOM 1558 C CA . CYS B 1 50 ? 17.208 2.048 11.760 1.00 13.12 50 CYS B CA 1
ATOM 1559 C C . CYS B 1 50 ? 18.250 1.803 12.866 1.00 13.29 50 CYS B C 1
ATOM 1560 O O . CYS B 1 50 ? 17.960 1.886 14.068 1.00 16.19 50 CYS B O 1
ATOM 1563 N N . GLY B 1 51 ? 19.461 1.459 12.444 1.00 13.31 51 GLY B N 1
ATOM 1564 C CA . GLY B 1 51 ? 20.535 1.158 13.379 1.00 13.35 51 GLY B CA 1
ATOM 1565 C C . GLY B 1 51 ? 21.436 2.336 13.736 1.00 13.08 51 GLY B C 1
ATOM 1566 O O . GLY B 1 51 ? 21.204 3.485 13.300 1.00 13.62 51 GLY B O 1
ATOM 1567 N N . ARG B 1 52 ? 22.490 2.054 14.499 1.00 11.67 52 ARG B N 1
ATOM 1568 C CA . ARG B 1 52 ? 23.266 3.119 15.088 1.00 12.79 52 ARG B CA 1
ATOM 1569 C C . ARG B 1 52 ? 24.036 3.868 13.999 1.00 11.76 52 ARG B C 1
ATOM 1570 O O . ARG B 1 52 ? 24.437 4.989 14.218 1.00 12.04 52 ARG B O 1
ATOM 1575 N N . LEU B 1 53 ? 24.328 3.212 12.873 1.00 11.44 53 LEU B N 1
ATOM 1576 C CA . LEU B 1 53 ? 25.097 3.831 11.815 1.00 11.26 53 LEU B CA 1
ATOM 1577 C C . LEU B 1 53 ? 24.263 4.964 11.219 1.00 10.94 53 LEU B C 1
ATOM 1578 O O . LEU B 1 53 ? 24.712 6.102 11.151 1.00 11.04 53 LEU B O 1
ATOM 1583 N N . TYR B 1 54 ? 23.014 4.687 10.858 1.00 11.23 54 TYR B N 1
ATOM 1584 C CA . TYR B 1 54 ? 22.141 5.763 10.324 1.00 10.78 54 TYR B CA 1
ATOM 1585 C C . TYR B 1 54 ? 21.912 6.821 11.385 1.00 10.34 54 TYR B C 1
ATOM 1586 O O . TYR B 1 54 ? 21.843 7.999 11.053 1.00 11.84 54 TYR B O 1
ATOM 1595 N N . LYS B 1 55 ? 21.726 6.417 12.640 1.00 12.11 55 LYS B N 1
ATOM 1596 C CA A LYS B 1 55 ? 21.549 7.402 13.711 0.90 12.30 55 LYS B CA 1
ATOM 1597 C CA B LYS B 1 55 ? 21.592 7.353 13.762 0.10 11.78 55 LYS B CA 1
ATOM 1598 C C . LYS B 1 55 ? 22.747 8.348 13.843 1.00 13.49 55 LYS B C 1
ATOM 1599 O O . LYS B 1 55 ? 22.560 9.546 14.069 1.00 13.04 55 LYS B O 1
ATOM 1610 N N . GLU B 1 56 ? 23.956 7.846 13.628 1.00 11.24 56 GLU B N 1
ATOM 1611 C CA . GLU B 1 56 ? 25.125 8.695 13.664 1.00 12.87 56 GLU B CA 1
ATOM 1612 C C . GLU B 1 56 ? 25.123 9.698 12.524 1.00 12.99 56 GLU B C 1
ATOM 1613 O O . GLU B 1 56 ? 25.414 10.874 12.736 1.00 14.06 56 GLU B O 1
ATOM 1619 N N . LEU B 1 57 ? 24.739 9.253 11.327 1.00 11.30 57 LEU B N 1
ATOM 1620 C CA . LEU B 1 57 ? 24.669 10.154 10.172 1.00 11.49 57 LEU B CA 1
ATOM 1621 C C . LEU B 1 57 ? 23.588 11.212 10.414 1.00 11.30 57 LEU B C 1
ATOM 1622 O O . LEU B 1 57 ? 23.719 12.367 9.969 1.00 11.02 57 LEU B O 1
ATOM 1635 N N . LYS B 1 59 ? 22.798 12.662 13.063 1.00 12.05 59 LYS B N 1
ATOM 1636 C CA . LYS B 1 59 ? 23.342 13.725 13.912 1.00 12.63 59 LYS B CA 1
ATOM 1637 C C . LYS B 1 59 ? 23.973 14.864 13.091 1.00 13.48 59 LYS B C 1
ATOM 1638 O O . LYS B 1 59 ? 24.190 15.970 13.629 1.00 13.83 59 LYS B O 1
ATOM 1644 N N . PHE B 1 60 ? 24.352 14.584 11.837 1.00 10.39 60 PHE B N 1
ATOM 1645 C CA . PHE B 1 60 ? 24.936 15.622 10.955 1.00 11.20 60 PHE B CA 1
ATOM 1646 C C . PHE B 1 60 ? 23.879 16.686 10.609 1.00 11.89 60 PHE B C 1
ATOM 1647 O O . PHE B 1 60 ? 24.256 17.764 10.146 1.00 12.42 60 PHE B O 1
ATOM 1655 N N . ASP B 1 61 ? 22.600 16.433 10.902 1.00 11.54 61 ASP B N 1
ATOM 1656 C CA . ASP B 1 61 ? 21.599 17.500 10.758 1.00 12.55 61 ASP B CA 1
ATOM 1657 C C . ASP B 1 61 ? 21.988 18.632 11.724 1.00 14.72 61 ASP B C 1
ATOM 1658 O O . ASP B 1 61 ? 21.873 19.829 11.377 1.00 14.53 61 ASP B O 1
ATOM 1663 N N . ASP B 1 62 ? 22.400 18.255 12.939 1.00 15.39 62 ASP B N 1
ATOM 1664 C CA . ASP B 1 62 ? 22.750 19.243 13.974 1.00 15.24 62 ASP B CA 1
ATOM 1665 C C . ASP B 1 62 ? 24.061 19.939 13.593 1.00 14.38 62 ASP B C 1
ATOM 1666 O O . ASP B 1 62 ? 24.276 21.118 13.941 1.00 14.43 62 ASP B O 1
ATOM 1671 N N . VAL B 1 63 ? 24.991 19.191 13.000 1.00 12.85 63 VAL B N 1
ATOM 1672 C CA . VAL B 1 63 ? 26.244 19.803 12.539 1.00 12.73 63 VAL B CA 1
ATOM 1673 C C . VAL B 1 63 ? 25.964 20.894 11.509 1.00 13.38 63 VAL B C 1
ATOM 1674 O O . VAL B 1 63 ? 26.525 21.990 11.573 1.00 15.20 63 VAL B O 1
ATOM 1678 N N . ALA B 1 64 ? 25.072 20.606 10.571 1.00 13.27 64 ALA B N 1
ATOM 1679 C CA . ALA B 1 64 ? 24.717 21.573 9.543 1.00 11.69 64 ALA B CA 1
ATOM 1680 C C . ALA B 1 64 ? 24.120 22.796 10.233 1.00 12.14 64 ALA B C 1
ATOM 1681 O O . ALA B 1 64 ? 24.394 23.918 9.804 1.00 12.21 64 ALA B O 1
ATOM 1683 N N . ILE B 1 65 ? 23.211 22.591 11.184 1.00 12.39 65 ILE B N 1
ATOM 1684 C CA A ILE B 1 65 ? 22.580 23.733 11.855 0.50 15.84 65 ILE B CA 1
ATOM 1685 C CA B ILE B 1 65 ? 22.584 23.730 11.888 0.50 14.71 65 ILE B CA 1
ATOM 1686 C C . ILE B 1 65 ? 23.661 24.582 12.553 1.00 16.87 65 ILE B C 1
ATOM 1687 O O . ILE B 1 65 ? 23.652 25.830 12.453 1.00 18.96 65 ILE B O 1
ATOM 1696 N N . ARG B 1 66 ? 24.599 23.931 13.240 1.00 16.77 66 ARG B N 1
ATOM 1697 C CA . ARG B 1 66 ? 25.632 24.690 13.970 1.00 17.13 66 ARG B CA 1
ATOM 1698 C C . ARG B 1 66 ? 26.454 25.508 12.976 1.00 19.44 66 ARG B C 1
ATOM 1699 O O . ARG B 1 66 ? 26.895 26.623 13.271 1.00 20.37 66 ARG B O 1
ATOM 1707 N N . TYR B 1 67 ? 26.736 24.906 11.826 1.00 17.54 67 TYR B N 1
ATOM 1708 C CA . TYR B 1 67 ? 27.688 25.458 10.865 1.00 17.93 67 TYR B CA 1
ATOM 1709 C C . TYR B 1 67 ? 27.057 26.618 10.069 1.00 16.03 67 TYR B C 1
ATOM 1710 O O . TYR B 1 67 ? 27.663 27.694 9.908 1.00 17.24 67 TYR B O 1
ATOM 1719 N N . TYR B 1 68 ? 25.853 26.390 9.531 1.00 15.92 68 TYR B N 1
ATOM 1720 C CA . TYR B 1 68 ? 25.238 27.370 8.630 1.00 15.47 68 TYR B CA 1
ATOM 1721 C C . TYR B 1 68 ? 24.297 28.303 9.394 1.00 16.56 68 TYR B C 1
ATOM 1722 O O . TYR B 1 68 ? 24.095 29.462 8.990 1.00 17.30 68 TYR B O 1
ATOM 1731 N N . GLY B 1 69 ? 23.667 27.758 10.440 1.00 14.18 69 GLY B N 1
ATOM 1732 C CA . GLY B 1 69 ? 22.527 28.384 11.117 1.00 15.01 69 GLY B CA 1
ATOM 1733 C C . GLY B 1 69 ? 21.244 28.061 10.379 1.00 13.59 69 GLY B C 1
ATOM 1734 O O . GLY B 1 69 ? 21.249 27.761 9.170 1.00 14.43 69 GLY B O 1
ATOM 1735 N N . ILE B 1 70 ? 20.141 28.087 11.104 1.00 12.46 70 ILE B N 1
ATOM 1736 C CA . ILE B 1 70 ? 18.904 27.570 10.516 1.00 14.49 70 ILE B CA 1
ATOM 1737 C C . ILE B 1 70 ? 18.430 28.462 9.362 1.00 1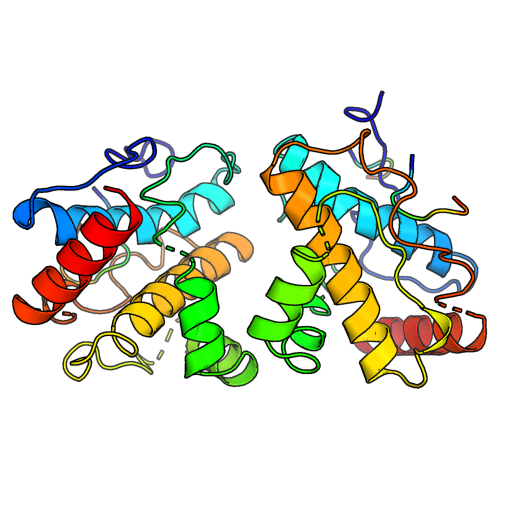4.82 70 ILE B C 1
ATOM 1738 O O . ILE B 1 70 ? 17.853 27.980 8.392 1.00 15.72 70 ILE B O 1
ATOM 1743 N N . ASP B 1 71 ? 18.590 29.774 9.468 1.00 15.32 71 ASP B N 1
ATOM 1744 C CA . ASP B 1 71 ? 18.110 30.604 8.353 1.00 13.96 71 ASP B CA 1
ATOM 1745 C C . ASP B 1 71 ? 18.834 30.319 7.024 1.00 13.97 71 ASP B C 1
ATOM 1746 O O . ASP B 1 71 ? 18.201 30.292 5.944 1.00 14.40 71 ASP B O 1
ATOM 1751 N N . LYS B 1 72 ? 20.153 30.079 7.085 1.00 12.17 72 LYS B N 1
ATOM 1752 C CA . LYS B 1 72 ? 20.914 29.804 5.872 1.00 12.81 72 LYS B CA 1
ATOM 1753 C C . LYS B 1 72 ? 20.553 28.390 5.402 1.00 13.08 72 LYS B C 1
ATOM 1754 O O . LYS B 1 72 ? 20.437 28.168 4.201 1.00 13.10 72 LYS B O 1
ATOM 1760 N N . ILE B 1 73 ? 20.323 27.443 6.333 1.00 11.83 73 ILE B N 1
ATOM 1761 C CA . ILE B 1 73 ? 19.817 26.132 5.905 1.00 11.26 73 ILE B CA 1
ATOM 1762 C C . ILE B 1 73 ? 18.507 26.313 5.131 1.00 11.45 73 ILE B C 1
ATOM 1763 O O . ILE B 1 73 ? 18.316 25.733 4.036 1.00 12.28 73 ILE B O 1
ATOM 1768 N N . ASN B 1 74 ? 17.575 27.074 5.697 1.00 11.82 74 ASN B N 1
ATOM 1769 C CA . ASN B 1 74 ? 16.324 27.265 4.951 1.00 12.44 74 ASN B CA 1
ATOM 1770 C C . ASN B 1 74 ? 16.494 27.917 3.590 1.00 13.01 74 ASN B C 1
ATOM 1771 O O . ASN B 1 74 ? 15.788 27.565 2.622 1.00 14.17 74 ASN B O 1
ATOM 1776 N N . GLU B 1 75 ? 17.412 28.880 3.513 1.00 13.88 75 GLU B N 1
ATOM 1777 C CA . GLU B 1 75 ? 17.688 29.579 2.242 1.00 13.21 75 GLU B CA 1
ATOM 1778 C C . GLU B 1 75 ? 18.257 28.599 1.203 1.00 12.90 75 GLU B C 1
ATOM 1779 O O . GLU B 1 75 ? 17.912 28.625 0.007 1.00 13.86 75 GLU B O 1
ATOM 1785 N N . ILE B 1 76 ? 19.154 27.735 1.667 1.00 12.08 76 ILE B N 1
ATOM 1786 C CA . ILE B 1 76 ? 19.760 26.742 0.778 1.00 10.28 76 ILE B CA 1
ATOM 1787 C C . ILE B 1 76 ? 18.690 25.744 0.265 1.00 11.01 76 ILE B C 1
ATOM 1788 O O . ILE B 1 76 ? 18.610 25.454 -0.931 1.00 11.46 76 ILE B O 1
ATOM 1793 N N . VAL B 1 77 ? 17.884 25.229 1.185 1.00 11.67 77 VAL B N 1
ATOM 1794 C CA . VAL B 1 77 ? 16.823 24.308 0.809 1.00 11.41 77 VAL B CA 1
ATOM 1795 C C . VAL B 1 77 ? 15.918 24.982 -0.222 1.00 11.41 77 VAL B C 1
ATOM 1796 O O . VAL B 1 77 ? 15.585 24.379 -1.263 1.00 12.74 77 VAL B O 1
ATOM 1800 N N . GLU B 1 78 ? 15.499 26.220 0.054 1.00 13.40 78 GLU B N 1
ATOM 1801 C CA . GLU B 1 78 ? 14.647 26.955 -0.899 1.00 14.79 78 GLU B CA 1
ATOM 1802 C C . GLU B 1 78 ? 15.297 27.098 -2.280 1.00 14.25 78 GLU B C 1
ATOM 1803 O O . GLU B 1 78 ? 14.657 26.884 -3.329 1.00 14.69 78 GLU B O 1
ATOM 1809 N N . ALA B 1 79 ? 16.576 27.450 -2.303 1.00 13.83 79 ALA B N 1
ATOM 1810 C CA . ALA B 1 79 ? 17.323 27.573 -3.520 1.00 14.25 79 ALA B CA 1
ATOM 1811 C C . ALA B 1 79 ? 17.462 26.262 -4.272 1.00 13.29 79 ALA B C 1
ATOM 1812 O O . ALA B 1 79 ? 17.440 26.266 -5.486 1.00 16.01 79 ALA B O 1
ATOM 1822 N N . SER B 1 81 ? 15.153 23.774 -4.072 1.00 11.95 81 SER B N 1
ATOM 1823 C CA . SER B 1 81 ? 13.856 23.097 -4.061 1.00 12.53 81 SER B CA 1
ATOM 1824 C C . SER B 1 81 ? 13.377 22.726 -5.470 1.00 11.64 81 SER B C 1
ATOM 1825 O O . SER B 1 81 ? 12.833 21.615 -5.686 1.00 10.98 81 SER B O 1
ATOM 1828 N N . GLU B 1 82 ? 13.520 23.649 -6.410 1.00 13.18 82 GLU B N 1
ATOM 1829 C CA . GLU B 1 82 ? 13.056 23.416 -7.792 1.00 12.84 82 GLU B CA 1
ATOM 1830 C C . GLU B 1 82 ? 13.951 22.559 -8.677 1.00 14.89 82 GLU B C 1
ATOM 1831 O O . GLU B 1 82 ? 13.582 22.248 -9.825 1.00 16.89 82 GLU B O 1
ATOM 1837 N N . GLY B 1 83 ? 15.099 22.132 -8.136 1.00 15.00 83 GLY B N 1
ATOM 1838 C CA . GLY B 1 83 ? 15.949 21.169 -8.831 1.00 18.02 83 GLY B CA 1
ATOM 1839 C C . GLY B 1 83 ? 16.847 21.827 -9.867 1.00 22.07 83 GLY B C 1
ATOM 1840 O O . GLY B 1 83 ? 17.410 21.132 -10.706 1.00 26.76 83 GLY B O 1
ATOM 1841 N N . ASP B 1 84 ? 17.043 23.140 -9.752 1.00 23.02 84 ASP B N 1
ATOM 1842 C CA . ASP B 1 84 ? 17.749 23.968 -10.751 1.00 26.02 84 ASP B CA 1
ATOM 1843 C C . ASP B 1 84 ? 19.224 24.197 -10.459 1.00 24.10 84 ASP B C 1
ATOM 1844 O O . ASP B 1 84 ? 19.884 24.927 -11.207 1.00 25.47 84 ASP B O 1
ATOM 1849 N N . HIS B 1 85 ? 19.674 23.785 -9.283 1.00 21.04 85 HIS B N 1
ATOM 1850 C CA . HIS B 1 85 ? 21.037 24.120 -8.850 1.00 20.49 85 HIS B CA 1
ATOM 1851 C C . HIS B 1 85 ? 21.729 22.837 -8.422 1.00 18.27 85 HIS B C 1
ATOM 1852 O O . HIS B 1 85 ? 21.093 21.981 -7.811 1.00 18.86 85 HIS B O 1
ATOM 1859 N N . TYR B 1 86 ? 23.031 22.737 -8.668 1.00 18.08 86 TYR B N 1
ATOM 1860 C CA . TYR B 1 86 ? 23.844 21.702 -8.006 1.00 16.73 86 TYR B CA 1
ATOM 1861 C C . TYR B 1 86 ? 24.607 22.352 -6.857 1.00 16.31 86 TYR B C 1
ATOM 1862 O O . TYR B 1 86 ? 24.955 23.537 -6.925 1.00 16.64 86 TYR B O 1
ATOM 1871 N N . ILE B 1 87 ? 24.945 21.581 -5.830 1.00 14.32 87 ILE B N 1
ATOM 1872 C CA . ILE B 1 87 ? 25.821 22.132 -4.778 1.00 16.97 87 ILE B CA 1
ATOM 1873 C C . ILE B 1 87 ? 27.282 22.009 -5.230 1.00 17.80 87 ILE B C 1
ATOM 1874 O O . ILE B 1 87 ? 27.649 20.980 -5.786 1.00 18.53 87 ILE B O 1
ATOM 1879 N N . ASN B 1 88 ? 28.106 23.045 -5.035 1.00 17.14 88 ASN B N 1
ATOM 1880 C CA . ASN B 1 88 ? 29.551 22.941 -5.338 1.00 18.47 88 ASN B CA 1
ATOM 1881 C C . ASN B 1 88 ? 30.281 22.223 -4.208 1.00 18.32 88 ASN B C 1
ATOM 1882 O O . ASN B 1 88 ? 30.562 22.815 -3.170 1.00 19.97 88 ASN B O 1
ATOM 1887 N N . PHE B 1 89 ? 30.443 20.913 -4.351 1.00 18.50 89 PHE B N 1
ATOM 1888 C CA . PHE B 1 89 ? 30.928 20.087 -3.249 1.00 18.05 89 PHE B CA 1
ATOM 1889 C C . PHE B 1 89 ? 32.438 20.218 -3.119 1.00 20.97 89 PHE B C 1
ATOM 1890 O O . PHE B 1 89 ? 33.004 19.773 -2.123 1.00 22.30 89 PHE B O 1
ATOM 1898 N N . THR B 1 90 ? 33.078 20.771 -4.143 1.00 21.73 90 THR B N 1
ATOM 1899 C CA . THR B 1 90 ? 34.545 20.938 -4.091 1.00 26.33 90 THR B CA 1
ATOM 1900 C C . THR B 1 90 ? 34.948 21.964 -3.028 1.00 28.14 90 THR B C 1
ATOM 1901 O O . THR B 1 90 ? 36.119 22.031 -2.612 1.00 31.63 90 THR B O 1
ATOM 1905 N N . LYS B 1 91 ? 33.979 22.736 -2.543 1.00 29.18 91 LYS B N 1
ATOM 1906 C CA . LYS B 1 91 ? 34.240 23.677 -1.459 1.00 30.25 91 LYS B CA 1
ATOM 1907 C C . LYS B 1 91 ? 34.554 23.047 -0.097 1.00 29.44 91 LYS B C 1
ATOM 1908 O O . LYS B 1 91 ? 35.033 23.725 0.809 1.00 30.91 91 LYS B O 1
ATOM 1909 N N . VAL B 1 92 ? 34.184 21.785 0.099 1.00 26.92 92 VAL B N 1
ATOM 1910 C CA . VAL B 1 92 ? 34.370 21.142 1.392 1.00 25.88 92 VAL B CA 1
ATOM 1911 C C . VAL B 1 92 ? 35.851 21.014 1.683 1.00 28.59 92 VAL B C 1
ATOM 1912 O O . VAL B 1 92 ? 36.594 20.492 0.861 1.00 31.62 92 VAL B O 1
ATOM 1916 N N . HIS B 1 93 ? 36.290 21.444 2.853 1.00 28.84 93 HIS B N 1
ATOM 1917 C CA . HIS B 1 93 ? 37.729 21.518 3.063 1.00 31.89 93 HIS B CA 1
ATOM 1918 C C . HIS B 1 93 ? 38.209 20.882 4.358 1.00 30.93 93 HIS B C 1
ATOM 1919 O O . HIS B 1 93 ? 39.397 20.950 4.660 1.00 31.92 93 HIS B O 1
ATOM 1926 N N . ASP B 1 94 ? 37.294 20.340 5.154 1.00 27.98 94 ASP B N 1
ATOM 1927 C CA . ASP B 1 94 ? 37.611 19.868 6.499 1.00 25.12 94 ASP B CA 1
ATOM 1928 C C . ASP B 1 94 ? 36.469 19.017 7.050 1.00 21.88 94 ASP B C 1
ATOM 1929 O O . ASP B 1 94 ? 35.414 18.923 6.410 1.00 21.91 94 ASP B O 1
ATOM 1934 N N . GLN B 1 95 ? 36.640 18.470 8.254 1.00 19.98 95 GLN B N 1
ATOM 1935 C CA . GLN B 1 95 ? 35.645 17.556 8.819 1.00 18.59 95 GLN B CA 1
ATOM 1936 C C . GLN B 1 95 ? 34.290 18.234 9.050 1.00 19.31 95 GLN B C 1
ATOM 1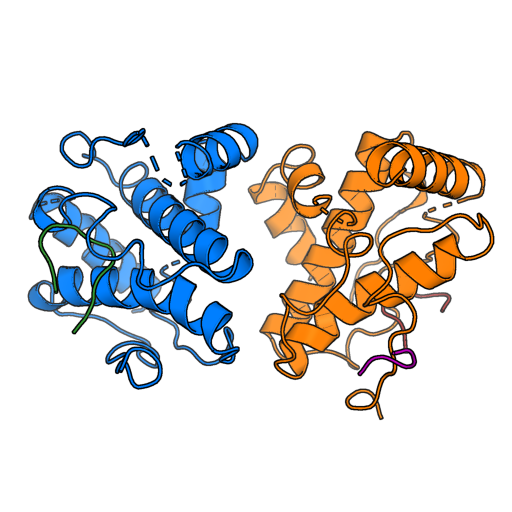937 O O . GLN B 1 95 ? 33.234 17.686 8.708 1.00 17.19 95 GLN B O 1
ATOM 1943 N N . GLU B 1 96 ? 34.305 19.402 9.675 1.00 18.29 96 GLU B N 1
ATOM 1944 C CA . GLU B 1 96 ? 33.042 20.057 10.011 1.00 18.30 96 GLU B CA 1
ATOM 1945 C C . GLU B 1 96 ? 32.272 20.394 8.753 1.00 18.41 96 GLU B C 1
ATOM 1946 O O . GLU B 1 96 ? 31.044 20.182 8.708 1.00 17.63 96 GLU B O 1
ATOM 1952 N N . SER B 1 97 ? 32.950 20.966 7.764 1.00 16.54 97 SER B N 1
ATOM 1953 C CA . SER B 1 97 ? 32.233 21.358 6.551 1.00 16.99 97 SER B CA 1
ATOM 1954 C C . SER B 1 97 ? 31.756 20.113 5.793 1.00 15.39 97 SER B C 1
ATOM 1955 O O . SER B 1 97 ? 30.700 20.154 5.171 1.00 15.77 97 SER B O 1
ATOM 1958 N N . LEU B 1 98 ? 32.528 19.024 5.836 1.00 15.48 98 LEU B N 1
ATOM 1959 C CA . LEU B 1 98 ? 32.069 17.759 5.228 1.00 13.88 98 LEU B CA 1
ATOM 1960 C C . LEU B 1 98 ? 30.749 17.299 5.855 1.00 13.75 98 LEU B C 1
ATOM 1961 O O . LEU B 1 98 ? 29.769 16.955 5.150 1.00 13.45 98 LEU B O 1
ATOM 1966 N N . PHE B 1 99 ? 30.781 17.187 7.176 1.00 11.91 99 PHE B N 1
ATOM 1967 C CA . PHE B 1 99 ? 29.599 16.716 7.917 1.00 11.41 99 PHE B CA 1
ATOM 1968 C C . PHE B 1 99 ? 28.423 17.658 7.729 1.00 12.35 99 PHE B C 1
ATOM 1969 O O . PHE B 1 99 ? 27.282 17.203 7.549 1.00 12.77 99 PHE B O 1
ATOM 1977 N N . ALA B 1 100 ? 28.684 18.964 7.708 1.00 12.26 100 ALA B N 1
ATOM 1978 C CA . ALA B 1 100 ? 27.571 19.913 7.559 1.00 12.12 100 ALA B CA 1
ATOM 1979 C C . ALA B 1 100 ? 26.961 19.700 6.170 1.00 11.92 100 ALA B C 1
ATOM 1980 O O . ALA B 1 100 ? 25.753 19.854 5.973 1.00 12.66 100 ALA B O 1
ATOM 1982 N N . THR B 1 101 ? 27.808 19.479 5.172 1.00 13.12 101 THR B N 1
ATOM 1983 C CA . THR B 1 101 ? 27.354 19.325 3.792 1.00 13.18 101 THR B CA 1
ATOM 1984 C C . THR B 1 101 ? 26.531 18.030 3.615 1.00 13.38 101 THR B C 1
ATOM 1985 O O . THR B 1 101 ? 25.519 18.021 2.910 1.00 13.37 101 THR B O 1
ATOM 1989 N N . ILE B 1 102 ? 26.953 16.936 4.245 1.00 11.13 102 ILE B N 1
ATOM 1990 C CA . ILE B 1 102 ? 26.105 15.748 4.265 1.00 10.23 102 ILE B CA 1
ATOM 1991 C C . ILE B 1 102 ? 24.754 16.053 4.924 1.00 11.62 102 ILE B C 1
ATOM 1992 O O . ILE B 1 102 ? 23.683 15.662 4.412 1.00 11.68 102 ILE B O 1
ATOM 1997 N N . GLY B 1 103 ? 24.779 16.765 6.053 1.00 12.39 103 GLY B N 1
ATOM 1998 C CA . GLY B 1 103 ? 23.529 17.137 6.716 1.00 11.41 103 GLY B CA 1
ATOM 1999 C C . GLY B 1 103 ? 22.643 17.991 5.807 1.00 10.40 103 GLY B C 1
ATOM 2000 O O . GLY B 1 103 ? 21.404 17.834 5.839 1.00 12.26 103 GLY B O 1
ATOM 2001 N N . ILE B 1 104 ? 23.234 18.916 5.049 1.00 10.75 104 ILE B N 1
ATOM 2002 C CA . ILE B 1 104 ? 22.440 19.769 4.107 1.00 10.68 104 ILE B CA 1
ATOM 2003 C C . ILE B 1 104 ? 21.800 18.871 3.043 1.00 10.11 104 ILE B C 1
ATOM 2004 O O . ILE B 1 104 ? 20.634 19.071 2.660 1.00 11.44 104 ILE B O 1
ATOM 2009 N N . CYS B 1 105 ? 22.566 17.907 2.522 1.00 9.83 105 CYS B N 1
ATOM 2010 C CA . CYS B 1 105 ? 21.971 16.993 1.543 1.00 9.41 105 CYS B CA 1
ATOM 2011 C C . CYS B 1 105 ? 20.755 16.293 2.120 1.00 9.15 105 CYS B C 1
ATOM 2012 O O . CYS B 1 105 ? 19.743 16.124 1.409 1.00 9.29 105 CYS B O 1
ATOM 2015 N N . ALA B 1 106 ? 20.889 15.801 3.343 1.00 9.26 106 ALA B N 1
ATOM 2016 C CA . ALA B 1 106 ? 19.792 15.115 3.999 1.00 9.23 106 ALA B CA 1
ATOM 2017 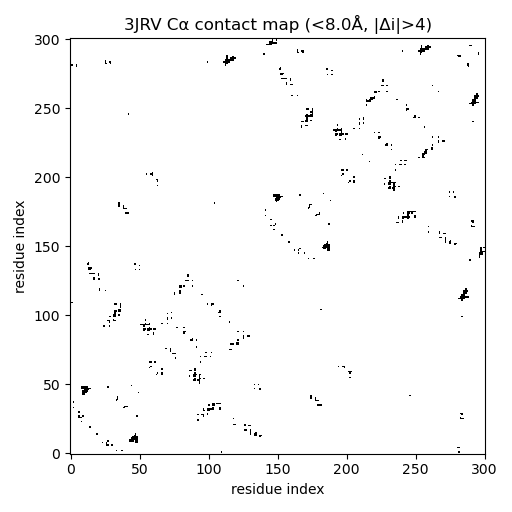C C . ALA B 1 106 ? 18.602 16.068 4.182 1.00 9.11 106 ALA B C 1
ATOM 2018 O O . ALA B 1 106 ? 17.462 15.660 4.005 1.00 10.15 106 ALA B O 1
ATOM 2020 N N . LYS B 1 107 ? 18.848 17.317 4.597 1.00 9.94 107 LYS B N 1
ATOM 2021 C CA . LYS B 1 107 ? 17.758 18.281 4.744 1.00 8.86 107 LYS B CA 1
ATOM 2022 C C . LYS B 1 107 ? 17.013 18.474 3.426 1.00 8.45 107 LYS B C 1
ATOM 2023 O O . LYS B 1 107 ? 15.750 18.575 3.411 1.00 8.12 107 LYS B O 1
ATOM 2029 N N . ILE B 1 108 ? 17.775 18.530 2.332 1.00 9.27 108 ILE B N 1
ATOM 2030 C CA . ILE B 1 108 ? 17.151 18.786 1.029 1.00 9.45 108 ILE B CA 1
ATOM 2031 C C . ILE B 1 108 ? 16.285 17.600 0.594 1.00 8.86 108 ILE B C 1
ATOM 2032 O O . ILE B 1 108 ? 15.129 17.787 0.151 1.00 9.67 108 ILE B O 1
ATOM 2037 N N . THR B 1 109 ? 16.820 16.376 0.703 1.00 8.01 109 THR B N 1
ATOM 2038 C CA . THR B 1 109 ? 15.981 15.250 0.275 1.00 7.45 109 THR B CA 1
ATOM 2039 C C . THR B 1 109 ? 14.820 14.952 1.239 1.00 9.82 109 THR B C 1
ATOM 2040 O O . THR B 1 109 ? 13.731 14.536 0.812 1.00 10.07 109 THR B O 1
ATOM 2044 N N . GLU B 1 110 ? 14.990 15.262 2.529 1.00 8.51 110 GLU B N 1
ATOM 2045 C CA . GLU B 1 110 ? 13.879 15.191 3.468 1.00 9.92 110 GLU B CA 1
ATOM 2046 C C . GLU B 1 110 ? 12.821 16.216 3.041 1.00 8.92 110 GLU B C 1
ATOM 2047 O O . GLU B 1 110 ? 11.629 15.935 3.124 1.00 10.02 110 GLU B O 1
ATOM 2053 N N . HIS B 1 111 ? 13.252 17.436 2.703 1.00 9.25 111 HIS B N 1
ATOM 2054 C CA . HIS B 1 111 ? 12.324 18.491 2.274 1.00 10.78 111 HIS B CA 1
ATOM 2055 C C . HIS B 1 111 ? 11.466 18.011 1.100 1.00 10.37 111 HIS B C 1
ATOM 2056 O O . HIS B 1 111 ? 10.230 18.144 1.107 1.00 10.08 111 HIS B O 1
ATOM 2063 N N . TRP B 1 112 ? 12.106 17.417 0.101 1.00 8.30 112 TRP B N 1
ATOM 2064 C CA . TRP B 1 112 ? 11.314 16.845 -1.005 1.00 7.94 112 TRP B CA 1
ATOM 2065 C C . TRP B 1 112 ? 10.377 15.778 -0.485 1.00 8.85 112 TRP B C 1
ATOM 2066 O O . TRP B 1 112 ? 9.209 15.695 -0.887 1.00 9.70 112 TRP B O 1
ATOM 2077 N N . GLY B 1 113 ? 10.874 14.935 0.417 1.00 8.28 113 GLY B N 1
ATOM 2078 C CA . GLY B 1 113 ? 10.024 13.877 1.008 1.00 10.12 113 GLY B CA 1
ATOM 2079 C C . GLY B 1 113 ? 8.738 14.414 1.647 1.00 10.16 113 GLY B C 1
ATOM 2080 O O . GLY B 1 113 ? 7.655 13.810 1.512 1.00 9.84 113 GLY B O 1
ATOM 2081 N N . TYR B 1 114 ? 8.870 15.509 2.406 1.00 8.71 114 TYR B N 1
ATOM 2082 C CA . TYR B 1 114 ? 7.721 16.114 3.102 1.00 8.30 114 TYR B CA 1
ATOM 2083 C C . TYR B 1 114 ? 6.653 16.606 2.108 1.00 9.94 114 TYR B C 1
ATOM 2084 O O . TYR B 1 114 ? 5.487 16.793 2.510 1.00 12.30 114 TYR B O 1
ATOM 2093 N N . LYS B 1 115 ? 7.096 16.906 0.882 1.00 9.66 115 LYS B N 1
ATOM 2094 C CA . LYS B 1 115 ? 6.269 17.297 -0.260 1.00 9.24 115 LYS B CA 1
ATOM 2095 C C . LYS B 1 115 ? 5.807 16.113 -1.094 1.00 9.87 115 LYS B C 1
ATOM 2096 O O . LYS B 1 115 ? 5.134 16.304 -2.114 1.00 12.63 115 LYS B O 1
ATOM 2102 N N . LYS B 1 116 ? 6.212 14.902 -0.702 1.00 11.23 116 LYS B N 1
ATOM 2103 C CA . LYS B 1 116 ? 5.919 13.701 -1.495 1.00 9.25 116 LYS B CA 1
ATOM 2104 C C . LYS B 1 116 ? 6.539 13.753 -2.913 1.00 11.24 116 LYS B C 1
ATOM 2105 O O . LYS B 1 116 ? 6.029 13.196 -3.897 1.00 14.54 116 LYS B O 1
ATOM 2111 N N . ILE B 1 117 ? 7.679 14.431 -3.003 1.00 10.91 117 ILE B N 1
ATOM 2112 C CA . ILE B 1 117 ? 8.432 14.507 -4.213 1.00 10.77 117 ILE B CA 1
ATOM 2113 C C . ILE B 1 117 ? 9.590 13.527 -4.080 1.00 10.99 117 ILE B C 1
ATOM 2114 O O . ILE B 1 117 ? 10.229 13.442 -3.024 1.00 11.64 117 ILE B O 1
ATOM 2119 N N . SER B 1 118 ? 9.862 12.818 -5.172 1.00 11.06 118 SER B N 1
ATOM 2120 C CA . SER B 1 118 ? 10.988 11.876 -5.222 1.00 12.76 118 SER B CA 1
ATOM 2121 C C . SER B 1 118 ? 11.603 11.877 -6.602 1.00 12.28 118 SER B C 1
ATOM 2122 O O . SER B 1 118 ? 12.559 12.618 -6.859 1.00 11.36 118 SER B O 1
ATOM 2125 N N . GLU B 1 119 ? 11.027 11.087 -7.522 1.00 10.94 119 GLU B N 1
ATOM 2126 C CA . GLU B 1 119 ? 11.599 10.933 -8.840 1.00 13.77 119 GLU B CA 1
ATOM 2127 C C . GLU B 1 119 ? 11.913 12.225 -9.592 1.00 11.88 119 GLU B C 1
ATOM 2128 O O . GLU B 1 119 ? 12.897 12.270 -10.333 1.00 13.50 119 GLU B O 1
ATOM 2134 N N . SER B 1 120 ? 11.046 13.239 -9.482 1.00 10.92 120 SER B N 1
ATOM 2135 C CA . SER B 1 120 ? 11.270 14.503 -10.171 1.00 11.22 120 SER B CA 1
ATOM 2136 C C . SER B 1 120 ? 12.552 15.193 -9.777 1.00 10.35 120 SER B C 1
ATOM 2137 O O . SER B 1 120 ? 13.022 16.056 -10.513 1.00 14.12 120 SER B O 1
ATOM 2140 N N . ARG B 1 121 ? 13.109 14.795 -8.639 1.00 10.34 121 ARG B N 1
ATOM 2141 C CA . ARG B 1 121 ? 14.312 15.433 -8.134 1.00 10.12 121 ARG B CA 1
ATOM 2142 C C . ARG B 1 121 ? 15.502 14.472 -8.002 1.00 11.12 121 ARG B C 1
ATOM 2143 O O . ARG B 1 121 ? 16.520 14.836 -7.429 1.00 11.36 121 ARG B O 1
ATOM 2151 N N . PHE B 1 122 ? 15.410 13.276 -8.570 1.00 11.47 122 PHE B N 1
ATOM 2152 C CA . P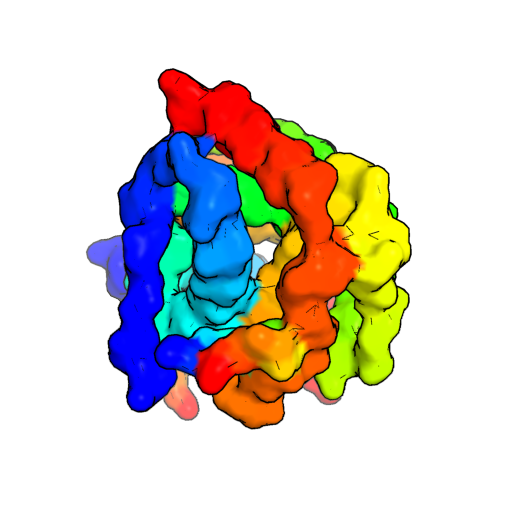HE B 1 122 ? 16.594 12.416 -8.596 1.00 11.70 122 PHE B CA 1
ATOM 2153 C C . PHE B 1 122 ? 17.680 13.165 -9.386 1.00 12.87 122 PHE B C 1
ATOM 2154 O O . PHE B 1 122 ? 17.422 13.995 -10.278 1.00 14.62 122 PHE B O 1
ATOM 2162 N N . GLN B 1 123 ? 18.917 12.858 -9.032 1.00 12.48 123 GLN B N 1
ATOM 2163 C CA . GLN B 1 123 ? 20.102 13.292 -9.761 1.00 15.24 123 GLN B CA 1
ATOM 2164 C C . GLN B 1 123 ? 20.247 14.816 -9.731 1.00 15.83 123 GLN B C 1
ATOM 2165 O O . GLN B 1 123 ? 20.872 15.407 -10.607 1.00 20.16 123 GLN B O 1
ATOM 2171 N N . SER B 1 12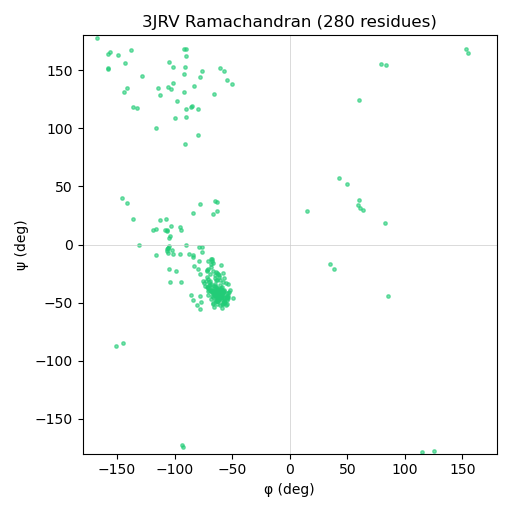4 ? 19.767 15.437 -8.666 1.00 15.36 124 SER B N 1
ATOM 2172 C CA . SER B 1 124 ? 19.744 16.881 -8.631 1.00 15.21 124 SER B CA 1
ATOM 2173 C C . SER B 1 124 ? 20.813 17.509 -7.747 1.00 14.37 124 SER B C 1
ATOM 2174 O O . SER B 1 124 ? 21.042 18.729 -7.846 1.00 16.59 124 SER B O 1
ATOM 2177 N N . LEU B 1 125 ? 21.359 16.755 -6.784 1.00 13.62 125 LEU B N 1
ATOM 2178 C CA . LEU B 1 125 ? 22.217 17.380 -5.745 1.00 13.55 125 LEU B CA 1
ATOM 2179 C C . LEU B 1 125 ? 23.570 17.867 -6.244 1.00 15.09 125 LEU B C 1
ATOM 2180 O O . LEU B 1 125 ? 24.152 18.808 -5.678 1.00 16.64 125 LEU B O 1
ATOM 2185 N N . GLY B 1 126 ? 24.123 17.168 -7.231 1.00 15.71 126 GLY B N 1
ATOM 2186 C CA . GLY B 1 126 ? 25.534 17.313 -7.573 1.00 17.85 126 GLY B CA 1
ATOM 2187 C C . GLY B 1 126 ? 26.234 15.966 -7.548 1.00 18.50 126 GLY B C 1
ATOM 2188 O O . GLY B 1 126 ? 25.609 14.935 -7.290 1.00 18.44 126 GLY B O 1
ATOM 2189 N N . ASN B 1 127 ? 27.539 15.983 -7.805 1.00 19.28 127 ASN B N 1
ATOM 2190 C CA . ASN B 1 127 ? 28.336 14.758 -7.918 1.00 21.13 127 ASN B CA 1
ATOM 2191 C C . ASN B 1 127 ? 28.831 14.239 -6.582 1.00 20.19 127 ASN B C 1
ATOM 2192 O O . ASN B 1 127 ? 29.595 14.922 -5.909 1.00 22.14 127 ASN B O 1
ATOM 2197 N N . ILE B 1 128 ? 28.429 13.028 -6.212 1.00 19.64 128 ILE B N 1
ATOM 2198 C CA . ILE B 1 128 ? 28.890 12.428 -4.952 1.00 19.02 128 ILE B CA 1
ATOM 2199 C C . ILE B 1 128 ? 30.397 12.173 -4.949 1.00 19.91 128 ILE B C 1
ATOM 2200 O O . ILE B 1 128 ? 31.017 12.151 -3.880 1.00 20.85 128 ILE B O 1
ATOM 2205 N N . THR B 1 129 ? 30.969 12.051 -6.141 1.00 19.70 129 THR B N 1
ATOM 2206 C CA . THR B 1 129 ? 32.396 11.808 -6.297 1.00 22.64 129 THR B CA 1
ATOM 2207 C C . THR B 1 129 ? 33.176 13.064 -5.917 1.00 20.95 129 THR B C 1
ATOM 2208 O O . THR B 1 129 ? 34.372 12.994 -5.612 1.00 23.19 129 THR B O 1
ATOM 2212 N N . ASP B 1 130 ? 32.573 14.230 -6.111 1.00 20.58 130 ASP B N 1
ATOM 2213 C CA . ASP B 1 130 ? 33.217 15.473 -5.703 1.00 21.47 130 ASP B CA 1
ATOM 2214 C C . ASP B 1 130 ? 33.127 15.726 -4.190 1.00 21.57 130 ASP B C 1
ATOM 2215 O O . ASP B 1 130 ? 33.971 16.429 -3.593 1.00 23.48 130 ASP B O 1
ATOM 2220 N N . LEU B 1 131 ? 32.112 15.142 -3.569 1.00 19.90 131 LEU B N 1
ATOM 2221 C CA . LEU B 1 131 ? 31.911 15.278 -2.134 1.00 19.77 131 LEU B CA 1
ATOM 2222 C C . LEU B 1 131 ? 32.785 14.240 -1.441 1.00 20.61 131 LEU B C 1
ATOM 2223 O O . LEU B 1 131 ? 33.539 14.544 -0.506 1.00 21.17 131 LEU B O 1
ATOM 2236 N N . THR B 1 133 ? 35.544 12.519 -1.819 1.00 21.93 133 THR B N 1
ATOM 2237 C CA . THR B 1 133 ? 36.918 12.362 -2.320 1.00 22.01 133 THR B CA 1
ATOM 2238 C C . THR B 1 133 ? 37.578 11.348 -1.403 1.00 22.24 133 THR B C 1
ATOM 2239 O O . THR B 1 133 ? 37.040 11.039 -0.336 1.00 21.31 133 THR B O 1
ATOM 2243 N N . ASP B 1 134 ? 38.720 10.801 -1.810 1.00 22.39 134 ASP B N 1
ATOM 2244 C CA . ASP B 1 134 ? 39.418 9.896 -0.919 1.00 22.94 134 ASP B CA 1
ATOM 2245 C C . ASP B 1 134 ? 39.692 10.489 0.455 1.00 22.21 134 ASP B C 1
ATOM 2246 O O . ASP B 1 134 ? 39.548 9.814 1.468 1.00 21.62 134 ASP B O 1
ATOM 2251 N N . ASP B 1 135 ? 40.091 11.757 0.497 1.00 22.91 135 ASP B N 1
ATOM 2252 C CA . ASP B 1 135 ? 40.356 12.385 1.789 1.00 23.70 135 ASP B CA 1
ATOM 2253 C C . ASP B 1 135 ? 39.096 12.431 2.647 1.00 21.80 135 ASP B C 1
ATOM 2254 O O . ASP B 1 135 ? 39.129 12.189 3.855 1.00 21.84 135 ASP B O 1
ATOM 2259 N N . ASN B 1 136 ? 37.979 12.764 2.016 1.00 19.79 136 ASN B N 1
ATOM 2260 C CA . ASN B 1 136 ? 36.717 12.859 2.748 1.00 15.93 136 ASN B CA 1
ATOM 2261 C C . ASN B 1 136 ? 36.152 11.508 3.205 1.00 16.50 136 ASN B C 1
ATOM 2262 O O . ASN B 1 136 ? 35.586 11.398 4.296 1.00 14.88 136 ASN B O 1
ATOM 2267 N N . ILE B 1 137 ? 36.310 10.487 2.369 1.00 15.49 137 ILE B N 1
ATOM 2268 C CA . ILE B 1 137 ? 35.945 9.112 2.735 1.00 14.78 137 ILE B CA 1
ATOM 2269 C C . ILE B 1 137 ? 36.749 8.729 3.995 1.00 14.85 137 ILE B C 1
ATOM 2270 O O . ILE B 1 137 ? 36.178 8.200 4.947 1.00 13.22 137 ILE B O 1
ATOM 2275 N N . ASN B 1 138 ? 38.040 9.065 4.034 1.00 16.51 138 ASN B N 1
ATOM 2276 C CA . ASN B 1 138 ? 38.832 8.709 5.210 1.00 18.69 138 ASN B CA 1
ATOM 2277 C C . ASN B 1 138 ? 38.445 9.480 6.480 1.00 16.54 138 ASN B C 1
ATOM 2278 O O . ASN B 1 138 ? 38.290 8.896 7.554 1.00 16.19 138 ASN B O 1
ATOM 2283 N N . ILE B 1 139 ? 38.153 10.773 6.324 1.00 16.82 139 ILE B N 1
ATOM 2284 C CA . ILE B 1 139 ? 37.627 11.551 7.440 1.00 15.04 139 ILE B CA 1
ATOM 2285 C C . ILE B 1 139 ? 36.359 10.872 7.999 1.00 13.72 139 ILE B C 1
ATOM 2286 O O . ILE B 1 139 ? 36.199 10.731 9.218 1.00 13.83 139 ILE B O 1
ATOM 2291 N N . LEU B 1 140 ? 35.404 10.580 7.114 1.00 12.81 140 LEU B N 1
ATOM 2292 C CA . LEU B 1 140 ? 34.131 10.030 7.574 1.00 13.06 140 LEU B CA 1
ATOM 2293 C C . LEU B 1 140 ? 34.285 8.647 8.237 1.00 12.60 140 LEU B C 1
ATOM 2294 O O . LEU B 1 140 ? 33.739 8.396 9.329 1.00 13.84 140 LEU B O 1
ATOM 2299 N N . ILE B 1 141 ? 35.065 7.751 7.624 1.00 12.87 141 ILE B N 1
ATOM 2300 C CA . ILE B 1 141 ? 35.131 6.381 8.159 1.00 14.04 141 ILE B CA 1
ATOM 2301 C C . ILE B 1 141 ? 35.865 6.362 9.499 1.00 13.43 141 ILE B C 1
ATOM 2302 O O . ILE B 1 141 ? 35.376 5.731 10.417 1.00 14.17 141 ILE B O 1
ATOM 2307 N N . LEU B 1 142 ? 36.877 7.228 9.666 1.00 14.63 142 LEU B N 1
ATOM 2308 C CA . LEU B 1 142 ? 37.617 7.275 10.943 1.00 15.95 142 LEU B CA 1
ATOM 2309 C C . LEU B 1 142 ? 36.714 7.875 12.027 1.00 16.04 142 LEU B C 1
ATOM 2310 O O . LEU B 1 142 ? 36.607 7.327 13.115 1.00 17.06 142 LEU B O 1
ATOM 2315 N N . PHE B 1 143 ? 35.932 8.908 11.683 1.00 14.73 143 PHE B N 1
ATOM 2316 C CA . PHE B 1 143 ? 34.966 9.436 12.636 1.00 15.47 143 PHE B CA 1
ATOM 2317 C C . PHE B 1 143 ? 33.900 8.409 13.028 1.00 14.90 143 PHE B C 1
ATOM 2318 O O . PHE B 1 143 ? 33.583 8.249 14.194 1.00 13.20 143 PHE B O 1
ATOM 2326 N N . LEU B 1 144 ? 33.300 7.756 12.040 1.00 14.58 144 LEU B N 1
ATOM 2327 C CA . LEU B 1 144 ? 32.262 6.758 12.344 1.00 12.58 144 LEU B CA 1
ATOM 2328 C C . LEU B 1 144 ? 32.772 5.598 13.172 1.00 14.62 144 LEU B C 1
ATOM 2329 O O . LEU B 1 144 ? 32.109 5.173 14.136 1.00 14.39 144 LEU B O 1
ATOM 2334 N N . GLU B 1 145 ? 33.972 5.139 12.834 1.00 13.52 145 GLU B N 1
ATOM 2335 C CA . GLU B 1 145 ? 34.606 4.103 13.669 1.00 16.41 145 GLU B CA 1
ATOM 2336 C C . GLU B 1 145 ? 34.837 4.539 15.110 1.00 15.93 145 GLU B C 1
ATOM 2337 O O . GLU B 1 145 ? 34.518 3.817 16.052 1.00 18.62 145 GLU B O 1
ATOM 2343 N N . LYS B 1 146 ? 35.372 5.739 15.291 1.00 17.54 146 LYS B N 1
ATOM 2344 C CA . LYS B 1 146 ? 35.565 6.244 16.654 1.00 20.83 146 LYS B CA 1
ATOM 2345 C C . LYS B 1 146 ? 34.234 6.295 17.437 1.00 20.91 146 LYS B C 1
ATOM 2346 O O . LYS B 1 146 ? 34.179 5.906 18.617 1.00 20.14 146 LYS B O 1
ATOM 2352 N N . LYS B 1 147 ? 33.144 6.736 16.789 1.00 16.17 147 LYS B N 1
ATOM 2353 C CA . LYS B 1 147 ? 31.865 6.844 17.482 1.00 16.02 147 LYS B CA 1
ATOM 2354 C C . LYS B 1 147 ? 31.180 5.493 17.714 1.00 14.70 147 LYS B C 1
ATOM 2355 O O . LYS B 1 147 ? 30.509 5.286 18.732 1.00 17.95 147 LYS B O 1
ATOM 2361 N N . LEU B 1 148 ? 31.376 4.543 16.814 1.00 16.38 148 LEU B N 1
ATOM 2362 C CA . LEU B 1 148 ? 30.599 3.305 16.854 1.00 15.48 148 LEU B CA 1
ATOM 2363 C C . LEU B 1 148 ? 31.411 2.103 17.351 1.00 18.08 148 LEU B C 1
ATOM 2364 O O . LEU B 1 148 ? 30.860 1.006 17.508 1.00 18.85 148 LEU B O 1
ATOM 2369 N N . ASN B 1 149 ? 32.699 2.309 17.605 1.00 17.51 149 ASN B N 1
ATOM 2370 C CA . ASN B 1 149 ? 33.543 1.198 18.116 1.00 18.86 149 ASN B CA 1
ATOM 2371 C C . ASN B 1 149 ? 33.014 0.599 19.429 1.00 22.57 149 ASN B C 1
ATOM 2372 O O . ASN B 1 149 ? 32.424 1.292 20.267 1.00 25.90 149 ASN B O 1
ATOM 2378 N N . LYS C 2 11 ? -8.983 12.880 27.319 1.00 39.80 81 LYS C N 1
ATOM 2379 C CA . LYS C 2 11 ? -7.723 13.053 26.536 1.00 37.39 81 LYS C CA 1
ATOM 2380 C C . LYS C 2 11 ? -6.487 12.968 27.450 1.00 35.38 81 LYS C C 1
ATOM 2381 O O . LYS C 2 11 ? -6.571 13.249 28.642 1.00 39.02 81 LYS C O 1
ATOM 2383 N N . SER C 2 12 ? -5.373 12.466 26.932 1.00 29.80 82 SER C N 1
ATOM 2384 C CA . SER C 2 12 ? -4.106 12.520 27.642 1.00 25.52 82 SER C CA 1
ATOM 2385 C C . SER C 2 12 ? -3.368 13.807 27.271 1.00 21.48 82 SER C C 1
ATOM 2386 O O . SER C 2 12 ? -3.707 14.440 26.276 1.00 22.46 82 SER C O 1
ATOM 2389 N N . SER C 2 13 ? -2.311 14.146 28.003 1.00 15.66 83 SER C N 1
ATOM 2390 C CA . SER C 2 13 ? -1.587 15.386 27.724 1.00 12.17 83 SER C CA 1
ATOM 2391 C C . SER C 2 13 ? -0.196 15.254 28.297 1.00 11.35 83 SER C C 1
ATOM 2392 O O . SER C 2 13 ? -0.022 14.522 29.307 1.00 13.10 83 SER C O 1
ATOM 2395 N N . PHE C 2 14 ? 0.768 15.949 27.669 1.00 10.16 84 PHE C N 1
ATOM 2396 C CA . PHE C 2 14 ? 2.107 16.108 28.244 1.00 10.27 84 PHE C CA 1
ATOM 2397 C C . PHE C 2 14 ? 2.174 17.251 29.232 1.00 11.87 84 PHE C C 1
ATOM 2398 O O . PHE C 2 14 ? 3.163 17.387 29.952 1.00 12.04 84 PHE C O 1
ATOM 2406 N N . PHE C 2 15 ? 1.116 18.054 29.312 1.00 10.78 85 PHE C N 1
ATOM 2407 C CA . PHE C 2 15 ? 1.143 19.169 30.268 1.00 10.97 85 PHE C CA 1
ATOM 2408 C C . PHE C 2 15 ? 0.557 18.753 31.603 1.00 13.29 85 PHE C C 1
ATOM 2409 O O . PHE C 2 15 ? -0.383 17.962 31.657 1.00 15.02 85 PHE C O 1
ATOM 2417 N N . SER C 2 16 ? 1.086 19.323 32.678 1.00 15.33 86 SER C N 1
ATOM 2418 C CA . SER C 2 16 ? 0.785 18.860 34.034 1.00 17.93 86 SER C CA 1
ATOM 2419 C C . SER C 2 16 ? -0.624 19.199 34.484 1.00 19.76 86 SER C C 1
ATOM 2420 O O . SER C 2 16 ? -1.152 18.572 35.425 1.00 22.74 86 SER C O 1
ATOM 2423 N N . ASP C 2 17 ? -1.211 20.206 33.849 1.00 18.18 87 ASP C N 1
ATOM 2424 C CA . ASP C 2 17 ? -2.506 20.711 34.271 1.00 18.40 87 ASP C CA 1
ATOM 2425 C C . ASP C 2 17 ? -3.620 20.315 33.296 1.00 19.19 87 ASP C C 1
ATOM 2426 O O . ASP C 2 17 ? -4.705 20.920 33.269 1.00 20.47 87 ASP C O 1
ATOM 2431 N N . ARG C 2 18 ? -3.365 19.253 32.538 1.00 19.39 88 ARG C N 1
ATOM 2432 C CA . ARG C 2 18 ? -4.278 18.786 31.508 1.00 21.49 88 ARG C CA 1
ATOM 2433 C C . ARG C 2 18 ? -4.357 17.256 31.554 1.00 24.34 88 ARG C C 1
ATOM 2434 O O . ARG C 2 18 ? -3.491 16.585 32.132 1.00 26.35 88 ARG C O 1
ATOM 2442 N N . GLY C 2 19 ? -5.338 16.709 30.851 1.00 27.76 89 GLY C N 1
ATOM 2443 C CA . GLY C 2 19 ? -5.581 15.269 30.915 1.00 31.60 89 GLY C CA 1
ATOM 2444 C C . GLY C 2 19 ? -6.364 14.974 32.180 1.00 33.37 89 GLY C C 1
ATOM 2445 O O . GLY C 2 19 ? -6.600 13.802 32.499 1.00 40.11 89 GLY C O 1
ATOM 2446 N N . SER D 2 12 ? 18.006 4.323 -8.272 1.00 29.40 82 SER D N 1
ATOM 2447 C CA . SER D 2 12 ? 17.716 5.775 -8.119 1.00 26.20 82 SER D CA 1
ATOM 2448 C C . SER D 2 12 ? 18.706 6.396 -7.145 1.00 24.18 82 SER D C 1
ATOM 2449 O O . SER D 2 12 ? 19.188 5.721 -6.245 1.00 25.18 82 SER D O 1
ATOM 2452 N N . SER D 2 13 ? 18.968 7.687 -7.298 1.00 17.69 83 SER D N 1
ATOM 2453 C CA . SER D 2 13 ? 19.858 8.416 -6.409 1.00 14.43 83 SER D CA 1
ATOM 2454 C C . SER D 2 13 ? 19.513 9.892 -6.520 1.00 13.00 83 SER D C 1
ATOM 2455 O O . SER D 2 13 ? 19.041 10.336 -7.563 1.00 14.46 83 SER D O 1
ATOM 2458 N N . PHE D 2 14 ? 19.754 10.642 -5.454 1.00 11.22 84 PHE D N 1
ATOM 2459 C CA . PHE D 2 14 ? 19.661 12.093 -5.527 1.00 10.99 84 PHE D CA 1
ATOM 2460 C C . PHE D 2 14 ? 20.934 12.751 -6.041 1.00 12.54 84 PHE D C 1
ATOM 2461 O O . PHE D 2 14 ? 20.970 13.950 -6.310 1.00 13.45 84 PHE D O 1
ATOM 2469 N N . PHE D 2 15 ? 21.999 11.975 -6.140 1.00 12.64 85 PHE D N 1
ATOM 2470 C CA . PHE D 2 15 ? 23.277 12.526 -6.671 1.00 13.62 85 PHE D CA 1
ATOM 2471 C C . PHE D 2 15 ? 23.365 12.348 -8.185 1.00 16.85 85 PHE D C 1
ATOM 2472 O O . PHE D 2 15 ? 22.819 11.393 -8.728 1.00 18.00 85 PHE D O 1
ATOM 2480 N N . SER D 2 16 ? 24.111 13.240 -8.844 1.00 18.10 86 SER D N 1
ATOM 2481 C CA . SER D 2 16 ? 24.036 13.456 -10.275 1.00 22.43 86 SER D CA 1
ATOM 2482 C C . SER D 2 16 ? 24.810 12.396 -11.036 1.00 23.81 86 SER D C 1
ATOM 2483 O O . SER D 2 16 ? 24.588 12.170 -12.240 1.00 25.32 86 SER D O 1
ATOM 2486 N N . ASP D 2 17 ? 25.738 11.765 -10.327 1.00 23.40 87 ASP D N 1
ATOM 2487 C CA . ASP D 2 17 ? 26.673 10.806 -10.925 1.00 26.51 87 ASP D CA 1
ATOM 2488 C C . ASP D 2 17 ? 26.435 9.376 -10.436 1.00 27.38 87 ASP D C 1
ATOM 2489 O O . ASP D 2 17 ? 27.338 8.518 -10.499 1.00 28.73 87 ASP D O 1
ATOM 2494 N N . ARG D 2 18 ? 25.227 9.137 -9.931 1.00 28.82 88 ARG D N 1
ATOM 2495 C CA . ARG D 2 18 ? 24.798 7.838 -9.407 1.00 28.71 88 ARG D CA 1
ATOM 2496 C C . ARG D 2 18 ? 23.389 7.490 -9.903 1.00 31.71 88 ARG D C 1
ATOM 2497 O O . ARG D 2 18 ? 22.930 6.346 -9.724 1.00 33.51 88 ARG D O 1
ATOM 2505 N N . SER E 2 12 ? 11.805 -3.426 4.379 1.00 41.49 82 SER E N 1
ATOM 2506 C CA . SER E 2 12 ? 12.685 -2.578 3.518 1.00 39.49 82 SER E CA 1
ATOM 2507 C C . SER E 2 12 ? 14.158 -2.999 3.577 1.00 38.52 82 SER E C 1
ATOM 2508 O O . SER E 2 12 ? 14.955 -2.583 2.734 1.00 37.56 82 SER E O 1
ATOM 2510 N N . SER E 2 13 ? 14.521 -3.739 4.623 1.00 36.17 83 SER E N 1
ATOM 2511 C CA . SER E 2 13 ? 15.906 -4.154 4.840 1.00 32.47 83 SER E CA 1
ATOM 2512 C C . SER E 2 13 ? 16.159 -5.519 4.199 1.00 30.13 83 SER E C 1
ATOM 2513 O O . SER E 2 13 ? 15.506 -6.519 4.520 1.00 30.82 83 SER E O 1
ATOM 2515 N N . PHE E 2 14 ? 17.238 -5.586 3.441 1.00 25.76 84 PHE E N 1
ATOM 2516 C CA . PHE E 2 14 ? 17.684 -6.865 2.925 1.00 23.16 84 PHE E CA 1
ATOM 2517 C C . PHE E 2 14 ? 18.045 -7.913 3.989 1.00 20.79 84 PHE E C 1
ATOM 2518 O O . PHE E 2 14 ? 17.887 -9.132 3.755 1.00 19.18 84 PHE E O 1
ATOM 2526 N N . PHE E 2 15 ? 18.603 -7.454 5.114 1.00 18.69 85 PHE E N 1
ATOM 2527 C CA . PHE E 2 15 ? 19.198 -8.351 6.111 1.00 20.30 85 PHE E CA 1
ATOM 2528 C C . PHE E 2 15 ? 18.293 -8.486 7.326 1.00 23.68 85 PHE E C 1
ATOM 2529 O O . PHE E 2 15 ? 17.400 -7.652 7.524 1.00 25.17 85 PHE E O 1
ATOM 2537 N N . SER E 2 16 ? 18.463 -9.589 8.059 1.00 27.07 86 SER E N 1
ATOM 2538 C CA . SER E 2 16 ? 17.871 -9.820 9.385 1.00 32.87 86 SER E CA 1
ATOM 2539 C C . SER E 2 16 ? 18.964 -9.978 10.451 1.00 34.77 86 SER E C 1
ATOM 2540 O O . SER E 2 16 ? 18.679 -9.956 11.665 1.00 38.67 86 SER E O 1
#

Sequence (301 aa):
DYEDAVFYFVDDDKICSRDSIIDLIDEYITWRNHVIVFNKDITSSCGRLYKKELKFDDVAIRYYGIDKINEIVEASDHYINFTKVHDQESSLFATIGICAKITEHWGYKKISESRFQSLGNITDLTDDNINILILFLEKKLNDYEDAVFYFVDDDKICSRDDSIIDLIDEYITWRNHVIVFNKDITSSCGRLYKKELKFDDVAIIRYYGIDKINEIVEASEGDHYINFTKVHDQESLFATIGICAKITEHWGYKKISESRFQSLGNITDLTDDNINILILFLEKKLNKSSFFSDRGSSFFSDRSSFFS

CATH classification: 1.10.437.20

Foldseek 3Di:
DLLPDDQPQFAPLADDDLVCQLVNLVSLLQCLQNCLLNVNDPPRGYNLSVVLVLLVLLCVVQNVVSLVVCLVVCPQPDDLLPQDDLSSLSNVSSSSSVNSNVCNVVNHHPVCPPPNDDSPSVDPNNSVSVNVVSNVVRD/DLLPDDADQFAPLADDDLVCLLVNLVRLLLCLQNCLLNVPPPPRGYNLSVVLCLLVLLCVVQNVVSLVVVLVCLQLPDEDQLLPQDDLSSLSNLSSSSSVNSNVCSNVSHDPSNPPRHHDSPSSDSVSSVSVNVVRVVVRD/DDDPDPVDD/DDPDPVD/DDPDD

Organism: Vaccinia virus (strain Western Reserve) (NCBI:txid10254)

Secondary structure (DSSP, 8-state):
-GGG---TTTT-S----GGGHHHHHHHHHHHHHHHHHTT--TT---HHHHH--HHHHHHHHH-HHHHHHHHH----SS-GGG--SHHHHHHHHHHHHHHHHHHHHTT--GGGTT-S--TTT--HHHHHHHHHHHHHHH-/-GGG--BSSTT-S----GGGHHHHHHHHHHHHHHHHHTT--TT---HHHHH--HHHHHHHHH-HHHHHHHHH---S-----GGG--SHHHHHHHHHHHHHHHHHHHHTT--GGGTT-S--TTT--HHHHHHHHHHHHHHH-/---SSTT--/--SSTT-/-BS--

Solvent-accessible surface area: 14400 Å² total

Radius of gyration: 20.14 Å; Cα contacts (8 Å, |Δi|>4): 472; chains: 5; bounding box: 52×48×46 Å

GO terms:
  GO:0039548 symbiont-mediated suppression of host cytoplasmic pattern recognition receptor signaling pathway via inhibition of IRF3 activity (P, IDA)
  GO:0140311 protein sequestering activity (F, IDA)
  GO:0030430 host cell cytoplasm (C, EXP)
  GO:0005515 protein binding (F, IPI)
  GO:0039527 symbiont-mediated suppression of host TRAF-mediated signal transduction (P, EXP)

B-factor: mean 18.28, std 8.84, range [4.1, 54.62]

Nearest PDB structures (foldseek):
  3jrv-assembly2_B  TM=1.007E+00  e=3.153E-20  Vaccinia virus WR
  3jrv-assembly1_A  TM=9.754E-01  e=2.157E-18  Vaccinia virus WR
  2k36-assembly1_A  TM=8.346E-01  e=1.571E-14  unclassified
  1lk3-assembly2_B  TM=1.824E-01  e=8.315E+00  Homo sapiens
  3jrv-assembly1_A  TM=1.007E+00  e=2.291E-20  Vaccinia virus WR

InterPro domains:
  IPR009174 Orthopoxvirus, Protein K7 [PIRSF003764] (1-149)
  IPR022819 Poxvirus Bcl-2-like [PF06227] (12-137)
  IPR043018 Poxvirus domain superfamily [G3DSA:1.10.437.20] (1-149)